Protein 6TT5 (pdb70)

Secondary structure (P-SEA, 3-state):
cccccccccccccccccccccccccbbbbcccccccccccccaaaaaaaaacccbbbbbcaaaaaaaacccccccccccbbbbcccbbbbbbbbcccbbbbbbbbbbbbcccccbbbbbbbbcccbbbbbbccccccccccccccccccccccccccccccccccccccccccccaaaaaaaaaaaaaacccccccbbbbbcccccccaaaaaaaaaaaacbbbbbcccccccccccccccccccccccccccccccccccccccccccbbbbbbbccccccccccccccccccccccbbbbbbccccaaaaaaaaaaacccbbbbccccccccaaaaaaaacccccc

Solvent-accessible surface area: 16250 Å² total; per-residue (Å²): 93,27,86,0,64,1,82,20,1,72,35,1,0,0,6,63,0,44,182,100,2,35,183,3,39,2,0,0,0,0,1,12,23,87,119,22,25,38,22,1,112,27,110,59,0,76,183,36,11,152,104,11,83,59,8,78,0,21,0,2,45,52,0,57,54,4,4,21,40,38,103,127,29,99,68,0,114,89,38,3,72,38,5,108,71,76,61,72,38,86,5,65,0,71,38,96,97,72,108,76,39,105,2,54,0,0,0,0,65,0,35,6,13,30,15,9,2,0,0,0,1,55,31,138,82,33,20,0,0,2,0,0,11,0,22,9,42,95,29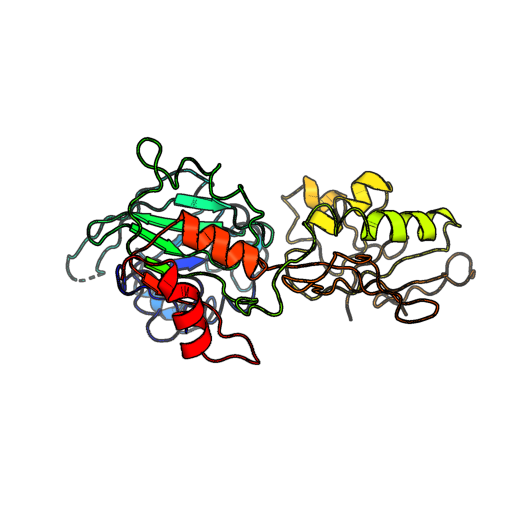,68,8,48,166,13,150,51,0,35,74,89,74,193,37,32,104,0,64,0,0,11,0,3,0,30,28,0,20,68,143,31,40,76,10,8,36,94,118,81,4,32,55,12,2,16,90,26,0,80,60,41,13,98,156,30,73,39,26,4,0,32,0,47,8,147,96,42,41,1,4,15,54,2,7,25,36,0,7,121,94,31,72,28,82,0,10,13,95,52,39,94,38,6,59,110,22,99,72,29,52,105,9,6,19,80,79,108,120,24,37,0,0,2,2,66,180,138,8,29,32,46,17,67,47,124,110,228,68,86,13,74,32,4,28,0,104,12,27,36,23,117,34,23,123,238,68,79,87,111,104,10,31,56,141,78,31,152,58,34,30,74,0,0,11,10,26,31,2,1,21,11,15,0,57,65,4,0,61,83,0,47,0,28,30,10,87,4,19,48,62,12,164,65,32,55,62,111,46,0,35,97,43,0,88,108,39,22,121,94

Structure (mmCIF, N/CA/C/O backbone):
data_6TT5
#
_entry.id   6TT5
#
_cell.length_a   35.871
_cell.length_b   47.993
_cell.length_c   48.246
_cell.angle_alpha   82.607
_cell.angle_beta   76.370
_cell.angle_gamma   85.983
#
_symmetry.space_group_name_H-M   'P 1'
#
loop_
_entity.id
_entity.type
_entity.pdbx_description
1 polymer 'Protein artemis'
2 non-polymer 1,2-ETHANEDIOL
3 non-polymer 'ZINC ION'
4 non-polymer 'NICKEL (II) ION'
5 water water
#
loop_
_atom_site.group_PDB
_atom_site.id
_atom_site.type_symbol
_atom_site.label_atom_id
_atom_site.label_alt_id
_atom_site.label_comp_id
_atom_site.label_asym_id
_atom_site.label_entity_id
_atom_site.label_seq_id
_atom_site.pdbx_PDB_ins_code
_atom_site.Cartn_x
_atom_site.Cartn_y
_atom_site.Cartn_z
_atom_site.occupancy
_atom_site.B_iso_or_equiv
_atom_site.auth_seq_id
_atom_site.auth_comp_id
_atom_site.auth_asym_id
_atom_site.auth_atom_id
_atom_site.pdbx_PDB_model_num
ATOM 1 N N . SER A 1 4 ? 1.851 22.883 -8.568 1.000 33.215 3 SER AAA N 1
ATOM 2 C CA . SER A 1 4 ? 0.918 22.872 -7.398 1.000 32.188 3 SER AAA CA 1
ATOM 3 C C . SER A 1 4 ? 0.716 24.308 -6.902 1.000 30.240 3 SER AAA C 1
ATOM 4 O O . SER A 1 4 ? 1.577 25.158 -7.219 1.000 31.214 3 SER AAA O 1
ATOM 6 N N . PHE A 1 5 ? -0.371 24.575 -6.166 1.000 27.424 4 PHE AAA N 1
ATOM 7 C CA . PHE A 1 5 ? -0.684 25.935 -5.652 1.000 22.292 4 PHE AAA CA 1
ATOM 8 C C . PHE A 1 5 ? 0.143 26.226 -4.396 1.000 20.687 4 PHE AAA C 1
ATOM 9 O O . PHE A 1 5 ? 0.023 25.506 -3.387 1.000 25.819 4 PHE AAA O 1
ATOM 17 N N . GLU A 1 6 ? 0.933 27.297 -4.462 1.000 15.607 5 GLU AAA N 1
ATOM 18 C CA . GLU A 1 6 ? 1.900 27.702 -3.414 1.000 14.265 5 GLU AAA CA 1
ATOM 19 C C . GLU A 1 6 ? 1.668 29.172 -3.044 1.000 11.712 5 GLU AAA C 1
ATOM 20 O O . GLU A 1 6 ? 2.639 29.842 -2.659 1.000 12.133 5 GLU AAA O 1
ATOM 26 N N . GLY A 1 7 ? 0.423 29.651 -3.147 1.000 10.133 6 GLY AAA N 1
ATOM 27 C CA . GLY A 1 7 ? -0.011 30.926 -2.545 1.000 10.080 6 GLY AAA CA 1
ATOM 28 C C . GLY A 1 7 ? -0.252 32.022 -3.563 1.000 9.606 6 GLY AAA C 1
ATOM 29 O O . GLY A 1 7 ? -1.018 32.946 -3.243 1.000 9.527 6 GLY AAA O 1
ATOM 30 N N . GLN A 1 8 ? 0.368 31.939 -4.743 1.000 9.501 7 GLN AAA N 1
ATOM 31 C CA . GLN A 1 8 ? 0.369 33.055 -5.722 1.000 9.606 7 GLN AAA CA 1
ATOM 32 C C . GLN A 1 8 ? -0.316 32.654 -7.028 1.000 9.580 7 GLN AAA C 1
ATOM 33 O O . GLN A 1 8 ? 0.021 31.610 -7.618 1.000 10.449 7 GLN AAA O 1
ATOM 39 N N . MET A 1 9 ? -1.234 33.507 -7.463 1.000 9.370 8 MET AAA N 1
ATOM 40 C CA . MET A 1 9 ? -1.844 33.451 -8.811 1.000 9.527 8 MET AAA CA 1
ATOM 41 C C . MET A 1 9 ? -0.999 34.312 -9.753 1.000 9.738 8 MET AAA C 1
ATOM 42 O O . MET A 1 9 ? -0.600 35.421 -9.349 1.000 10.422 8 MET AAA O 1
ATOM 47 N N . ALA A 1 10 ? -0.749 33.828 -10.970 1.000 10.212 9 ALA AAA N 1
ATOM 48 C CA . ALA A 1 10 ? 0.070 34.525 -11.988 1.000 11.159 9 ALA AAA CA 1
ATOM 49 C C . ALA A 1 10 ? -0.454 35.951 -12.216 1.000 10.817 9 ALA AAA C 1
ATOM 50 O O . ALA A 1 10 ? 0.366 36.849 -12.472 1.000 12.186 9 ALA AAA O 1
ATOM 52 N N . GLU A 1 11 ? -1.774 36.153 -12.172 1.000 10.159 10 GLU AAA N 1
ATOM 53 C CA . GLU A 1 11 ? -2.408 37.431 -12.591 1.000 10.396 10 GLU AAA CA 1
ATOM 54 C C . GLU A 1 11 ? -2.212 38.510 -11.523 1.000 10.370 10 GLU AAA C 1
ATOM 55 O O . GLU A 1 11 ? -2.224 39.693 -11.891 1.000 11.370 10 GLU AAA O 1
ATOM 61 N N . TYR A 1 12 ? -2.045 38.121 -10.255 1.000 10.870 11 TYR AAA N 1
ATOM 62 C CA . TYR A 1 12 ? -1.922 39.057 -9.105 1.000 10.791 11 TYR AAA CA 1
ATOM 63 C C . TYR A 1 12 ? -0.877 38.518 -8.137 1.000 10.685 11 TYR AAA C 1
ATOM 64 O O . TYR A 1 12 ? -1.206 38.084 -7.036 1.000 10.449 11 TYR AAA O 1
ATOM 73 N N . PRO A 1 13 ? 0.413 38.521 -8.536 1.000 10.922 12 PRO AAA N 1
ATOM 74 C CA . PRO A 1 13 ? 1.460 37.898 -7.728 1.000 11.028 12 PRO AAA CA 1
ATOM 75 C C . PRO A 1 13 ? 1.669 38.551 -6.352 1.000 10.028 12 PRO AAA C 1
ATOM 76 O O . PRO A 1 13 ? 2.228 37.895 -5.487 1.000 9.843 12 PRO AAA O 1
ATOM 80 N N . THR A 1 14 ? 1.225 39.797 -6.159 1.000 10.106 13 THR AAA N 1
ATOM 81 C CA . THR A 1 14 ? 1.439 40.556 -4.895 1.000 10.370 13 THR AAA CA 1
ATOM 82 C C . THR A 1 14 ? 0.412 40.144 -3.836 1.000 9.975 13 THR AAA C 1
ATOM 83 O O . THR A 1 14 ? 0.493 40.685 -2.715 1.000 10.922 13 THR AAA O 1
ATOM 87 N N . ILE A 1 15 ? -0.518 39.241 -4.159 1.000 9.449 14 ILE AAA N 1
ATOM 88 C CA A ILE A 1 15 ? -1.390 38.687 -3.086 0.500 9.659 14 ILE AAA CA 1
ATOM 89 C CA B ILE A 1 15 ? -1.519 38.626 -3.231 0.500 9.212 14 ILE AAA CA 1
ATOM 90 C C . ILE A 1 15 ? -1.044 37.213 -2.868 1.000 8.869 14 ILE AAA C 1
ATOM 91 O O . ILE A 1 15 ? -0.651 36.504 -3.807 1.000 9.054 14 ILE AAA O 1
ATOM 100 N N . SER A 1 16 ? -1.122 36.813 -1.603 1.000 8.501 15 SER AAA N 1
ATOM 101 C CA . SER A 1 16 ? -0.843 35.425 -1.163 1.000 8.317 15 SER AAA CA 1
ATOM 102 C C . SER A 1 16 ? -2.092 34.859 -0.492 1.000 8.056 15 SER AAA C 1
ATOM 103 O O . SER A 1 16 ? -2.657 35.539 0.379 1.000 8.264 15 SER AAA O 1
ATOM 106 N N . ILE A 1 17 ? -2.513 33.671 -0.919 1.000 8.240 16 ILE AAA N 1
ATOM 107 C CA . ILE A 1 17 ? -3.732 32.978 -0.419 1.000 8.343 16 ILE AAA CA 1
ATOM 108 C C . ILE A 1 17 ? -3.323 31.595 0.084 1.000 8.369 16 ILE AAA C 1
ATOM 109 O O . ILE A 1 17 ? -2.738 30.835 -0.704 1.000 8.817 16 ILE AAA O 1
ATOM 114 N N . ASP A 1 18 ? -3.619 31.290 1.349 1.000 8.422 17 ASP AAA N 1
ATOM 115 C CA . ASP A 1 18 ? -3.562 29.912 1.907 1.000 8.764 17 ASP AAA CA 1
ATOM 116 C C . ASP A 1 18 ? -2.130 29.360 1.869 1.000 9.422 17 ASP AAA C 1
ATOM 117 O O . ASP A 1 18 ? -1.962 28.129 1.881 1.000 10.738 17 ASP AAA O 1
ATOM 122 N N . ARG A 1 19 ? -1.134 30.243 1.844 1.000 9.370 18 ARG AAA N 1
ATOM 123 C CA A ARG A 1 19 ? 0.309 29.888 1.893 0.500 9.949 18 ARG AAA CA 1
ATOM 124 C CA B ARG A 1 19 ? 0.305 29.878 1.935 0.500 9.791 18 ARG AAA CA 1
ATOM 125 C C . ARG A 1 19 ? 1.073 31.152 2.288 1.000 9.606 18 ARG AAA C 1
ATOM 126 O O . ARG A 1 19 ? 0.846 32.177 1.637 1.000 9.876 18 ARG AAA O 1
ATOM 141 N N . PHE A 1 20 ? 1.913 31.078 3.318 1.000 9.764 19 PHE AAA N 1
ATOM 142 C CA . PHE A 1 20 ? 2.439 32.292 3.990 1.000 9.975 19 PHE AAA CA 1
ATOM 143 C C . PHE A 1 20 ? 3.960 32.245 4.128 1.000 10.317 19 PHE AAA C 1
ATOM 144 O O . PHE A 1 20 ? 4.513 33.210 4.680 1.000 11.212 19 PHE AAA O 1
ATOM 152 N N . ASP A 1 21 ? 4.607 31.211 3.587 1.000 10.975 20 ASP AAA N 1
ATOM 153 C CA . ASP A 1 21 ? 6.079 31.028 3.678 1.000 11.844 20 ASP AAA CA 1
ATOM 154 C C . ASP A 1 21 ? 6.721 31.346 2.323 1.000 11.686 20 ASP AAA C 1
ATOM 155 O O . ASP A 1 21 ? 5.990 31.615 1.352 1.000 11.107 20 ASP AAA O 1
ATOM 160 N N . ARG A 1 22 ? 8.051 31.318 2.275 1.000 12.080 21 ARG AAA N 1
ATOM 161 C CA . ARG A 1 22 ? 8.867 31.421 1.037 1.000 12.870 21 ARG AAA CA 1
ATOM 162 C C . ARG A 1 22 ? 8.471 32.692 0.273 1.000 12.028 21 ARG AAA C 1
ATOM 163 O O . ARG A 1 22 ? 8.518 33.773 0.881 1.000 12.633 21 ARG AAA O 1
ATOM 171 N N . GLU A 1 23 ? 8.057 32.589 -0.992 1.000 12.238 22 GLU AAA N 1
ATOM 172 C CA A GLU A 1 23 ? 7.800 33.774 -1.854 0.500 12.449 22 GLU AAA CA 1
ATOM 173 C CA B GLU A 1 23 ? 7.808 33.779 -1.849 0.500 12.580 22 GLU AAA CA 1
ATOM 174 C C . GLU A 1 23 ? 6.666 34.615 -1.255 1.000 12.028 22 GLU AAA C 1
ATOM 175 O O . GLU A 1 23 ? 6.646 35.833 -1.503 1.000 12.712 22 GLU AAA O 1
ATOM 186 N N . ASN A 1 24 ? 5.772 33.985 -0.488 1.000 10.580 23 ASN AAA N 1
ATOM 187 C CA . ASN A 1 24 ? 4.580 34.653 0.103 1.000 10.028 23 ASN AAA CA 1
ATOM 188 C C . ASN A 1 24 ? 4.991 35.654 1.190 1.000 10.001 23 ASN AAA C 1
ATOM 189 O O . ASN A 1 24 ? 4.143 36.468 1.577 1.000 10.291 23 ASN AAA O 1
ATOM 194 N N . LEU A 1 25 ? 6.240 35.626 1.663 1.000 10.370 24 LEU AAA N 1
ATOM 195 C CA . LEU A 1 25 ? 6.700 36.582 2.704 1.000 11.028 24 LEU AAA CA 1
ATOM 196 C C . LEU A 1 25 ? 6.764 38.011 2.151 1.000 11.896 24 LEU AAA C 1
ATOM 197 O O . LEU A 1 25 ? 6.914 38.921 2.978 1.000 14.344 24 LEU AAA O 1
ATOM 202 N N . ARG A 1 26 ? 6.618 38.222 0.832 1.000 11.949 25 ARG AAA N 1
ATOM 203 C CA A ARG A 1 26 ? 6.683 39.568 0.198 0.500 12.370 25 ARG AAA CA 1
ATOM 204 C CA B ARG A 1 26 ? 6.677 39.587 0.234 0.500 12.396 25 ARG AAA CA 1
ATOM 205 C C . ARG A 1 26 ? 5.289 40.015 -0.262 1.000 11.370 25 ARG AAA C 1
ATOM 206 O O . ARG A 1 26 ? 5.218 40.965 -1.060 1.000 12.212 25 ARG AAA O 1
ATOM 221 N N . ALA A 1 27 ? 4.227 39.378 0.234 1.000 10.501 26 ALA AAA N 1
ATOM 222 C CA . ALA A 1 27 ? 2.832 39.691 -0.166 1.000 9.975 26 ALA AAA CA 1
ATOM 223 C C . ALA A 1 27 ? 2.481 41.122 0.250 1.000 10.396 26 ALA AAA C 1
ATOM 224 O O . ALA A 1 27 ? 2.901 41.544 1.339 1.000 11.370 26 ALA AAA O 1
ATOM 226 N N . ARG A 1 28 ? 1.706 41.825 -0.578 1.000 10.054 27 ARG AAA N 1
ATOM 227 C CA . ARG A 1 28 ? 1.116 43.143 -0.226 1.000 10.817 27 ARG AAA CA 1
ATOM 228 C C . ARG A 1 28 ? -0.198 42.930 0.531 1.000 10.422 27 ARG AAA C 1
ATOM 229 O O . ARG A 1 28 ? -0.657 43.870 1.196 1.000 12.212 27 ARG AAA O 1
ATOM 237 N N . ALA A 1 29 ? -0.785 41.738 0.430 1.000 10.133 28 ALA AAA N 1
ATOM 238 C CA . ALA A 1 29 ? -2.009 41.354 1.167 1.000 9.738 28 ALA AAA CA 1
ATOM 239 C C . ALA A 1 29 ? -2.074 39.835 1.276 1.000 9.001 28 ALA AAA C 1
ATOM 240 O O . ALA A 1 29 ? -1.622 39.144 0.341 1.000 8.922 28 ALA AAA O 1
ATOM 242 N N . TYR A 1 30 ? -2.612 39.347 2.391 1.000 8.659 29 TYR AAA N 1
ATOM 243 C CA . TYR A 1 30 ? -2.812 37.905 2.664 1.000 8.527 29 TYR AAA CA 1
ATOM 244 C C . TYR A 1 30 ? -4.302 37.585 2.696 1.000 8.378 29 TYR AAA C 1
ATOM 245 O O . TYR A 1 30 ? -5.108 38.442 3.106 1.000 8.445 29 TYR AAA O 1
ATOM 254 N N . PHE A 1 31 ? -4.637 36.361 2.294 1.000 8.427 30 PHE AAA N 1
ATOM 255 C CA . PHE A 1 31 ? -6.014 35.815 2.313 1.000 8.580 30 PHE AAA CA 1
ATOM 256 C C . PHE A 1 31 ? -5.991 34.395 2.868 1.000 8.343 30 PHE AAA C 1
ATOM 257 O O . PHE A 1 31 ? -5.074 33.623 2.531 1.000 8.080 30 PHE AAA O 1
ATOM 265 N N . LEU A 1 32 ? -6.984 34.067 3.692 1.000 8.264 31 LEU AAA N 1
ATOM 266 C CA . LEU A 1 32 ? -7.172 32.699 4.235 1.000 8.475 31 LEU AAA CA 1
ATOM 267 C C . LEU A 1 32 ? -8.592 32.240 3.908 1.000 8.185 31 LEU AAA C 1
ATOM 268 O O . LEU A 1 32 ? -9.548 32.879 4.386 1.000 8.580 31 LEU AAA O 1
ATOM 273 N N . SER A 1 33 ? -8.716 31.191 3.096 1.000 8.477 32 SER AAA N 1
ATOM 274 C CA . SER A 1 33 ? -10.022 30.674 2.616 1.000 8.554 32 SER AAA CA 1
ATOM 275 C C . SER A 1 33 ? -10.745 29.946 3.754 1.000 8.879 32 SER AAA C 1
ATOM 276 O O . SER A 1 33 ? -11.983 30.047 3.834 1.000 9.034 32 SER AAA O 1
ATOM 279 N N . HIS A 1 34 ? -10.008 29.246 4.620 1.000 8.896 33 HIS AAA N 1
ATOM 280 C CA . HIS A 1 34 ? -10.606 28.457 5.724 1.000 9.212 33 HIS AAA CA 1
ATOM 281 C C . HIS A 1 34 ? -9.517 27.992 6.688 1.000 9.685 33 HIS AAA C 1
ATOM 282 O O . HIS A 1 34 ? -8.351 27.906 6.277 1.000 9.875 33 HIS AAA O 1
ATOM 289 N N . CYS A 1 35 ? -9.936 27.660 7.907 1.000 10.212 34 CYS AAA N 1
ATOM 290 C CA A CYS A 1 35 ? -9.025 27.342 9.042 0.500 10.554 34 CYS AAA CA 1
ATOM 291 C CA B CYS A 1 35 ? -9.050 27.346 9.057 0.500 10.975 34 CYS AAA CA 1
ATOM 292 C C . CYS A 1 35 ? -8.689 25.850 9.054 1.000 10.791 34 CYS AAA C 1
ATOM 293 O O . CYS A 1 35 ? -9.014 25.175 10.040 1.000 11.817 34 CYS AAA O 1
ATOM 298 N N . HIS A 1 36 ? -8.046 25.371 7.989 1.000 10.291 35 HIS AAA N 1
ATOM 299 C CA . HIS A 1 36 ? -7.450 24.011 7.907 1.000 10.896 35 HIS AAA CA 1
ATOM 300 C C . HIS A 1 36 ? -5.929 24.143 7.833 1.000 11.475 35 HIS AAA C 1
ATOM 301 O O . HIS A 1 36 ? -5.453 25.016 7.083 1.000 11.370 35 HIS AAA O 1
ATOM 308 N N . LYS A 1 37 ? -5.211 23.291 8.572 1.000 12.686 36 LYS AAA N 1
ATOM 309 C CA . LYS A 1 37 ? -3.735 23.357 8.741 1.000 13.291 36 LYS AAA CA 1
ATOM 310 C C . LYS A 1 37 ? -3.030 23.385 7.376 1.000 13.186 36 LYS AAA C 1
ATOM 311 O O . LYS A 1 37 ? -2.044 24.129 7.245 1.000 13.475 36 LYS AAA O 1
ATOM 313 N N . ASP A 1 38 ? -3.513 22.622 6.390 1.000 14.081 37 ASP AAA N 1
ATOM 314 C CA A ASP A 1 38 ? -2.893 22.487 5.041 0.500 14.686 37 ASP AAA CA 1
ATOM 315 C CA B ASP A 1 38 ? -2.815 22.510 5.077 0.500 14.475 37 ASP AAA CA 1
ATOM 316 C C . ASP A 1 38 ? -2.943 23.827 4.294 1.000 13.975 37 ASP AAA C 1
ATOM 317 O O . ASP A 1 38 ? -2.185 23.982 3.313 1.000 14.002 37 ASP AAA O 1
ATOM 326 N N . HIS A 1 39 ? -3.831 24.739 4.715 1.000 12.423 38 HIS AAA N 1
ATOM 327 C CA . HIS A 1 39 ? -4.011 26.079 4.085 1.000 11.449 38 HIS AAA CA 1
ATOM 328 C C . HIS A 1 39 ? -3.456 27.186 4.984 1.000 10.922 38 HIS AAA C 1
ATOM 329 O O . HIS A 1 39 ? -3.717 28.360 4.693 1.000 10.554 38 HIS AAA O 1
ATOM 336 N N . MET A 1 40 ? -2.703 26.828 6.026 1.000 11.107 39 MET AAA N 1
ATOM 337 C CA . MET A 1 40 ? -2.187 27.789 7.034 1.000 10.580 39 MET AAA CA 1
ATOM 338 C C . MET A 1 40 ? -0.667 27.641 7.174 1.000 10.870 39 MET AAA C 1
ATOM 339 O O . MET A 1 40 ? -0.129 28.148 8.159 1.000 10.870 39 MET AAA O 1
ATOM 344 N N . LYS A 1 41 ? 0.010 27.019 6.203 1.000 11.001 40 LYS AAA N 1
ATOM 345 C CA . LYS A 1 41 ? 1.479 26.776 6.269 1.000 10.953 40 LYS AAA CA 1
ATOM 346 C C . LYS A 1 41 ? 2.213 28.122 6.339 1.000 11.028 40 LYS AAA C 1
ATOM 347 O O . LYS A 1 41 ? 2.096 28.915 5.385 1.000 11.477 40 LYS AAA O 1
ATOM 349 N N . GLY A 1 42 ? 2.932 28.368 7.441 1.000 11.343 41 GLY AAA N 1
ATOM 350 C CA . GLY A 1 42 ? 3.750 29.578 7.647 1.000 11.607 41 GLY AAA CA 1
ATOM 351 C C . GLY A 1 42 ? 2.983 30.727 8.287 1.000 11.212 41 GLY AAA C 1
ATOM 352 O O . GLY A 1 42 ? 3.607 31.770 8.521 1.000 12.423 41 GLY AAA O 1
ATOM 353 N N . LEU A 1 43 ? 1.690 30.557 8.582 1.000 11.327 42 LEU AAA N 1
ATOM 354 C CA . LEU A 1 43 ? 0.790 31.658 9.024 1.000 11.501 42 LEU AAA CA 1
ATOM 355 C C . LEU A 1 43 ? 1.208 32.200 10.402 1.000 12.239 42 LEU AAA C 1
ATOM 356 O O . LEU A 1 43 ? 0.823 33.335 10.720 1.000 13.370 42 LEU AAA O 1
ATOM 361 N N . ARG A 1 44 ? 1.963 31.448 11.206 1.000 12.607 43 ARG AAA N 1
ATOM 362 C CA . ARG A 1 44 ? 2.492 31.984 12.490 1.000 13.896 43 ARG AAA CA 1
ATOM 363 C C . ARG A 1 44 ? 4.001 31.730 12.591 1.000 14.396 43 ARG AAA C 1
ATOM 364 O O . ARG A 1 44 ? 4.520 31.691 13.723 1.000 14.739 43 ARG AAA O 1
ATOM 372 N N . ALA A 1 45 ? 4.700 31.619 11.457 1.000 13.686 44 ALA AAA N 1
ATOM 373 C CA . ALA A 1 45 ? 6.174 31.467 11.430 1.000 14.449 44 ALA AAA CA 1
ATOM 374 C C . ALA A 1 45 ? 6.812 32.744 11.970 1.000 14.370 44 ALA AAA C 1
ATOM 375 O O . ALA A 1 45 ? 6.311 33.842 11.733 1.000 14.344 44 ALA AAA O 1
ATOM 377 N N . PRO A 1 46 ? 7.917 32.647 12.742 1.000 16.002 45 PRO AAA N 1
ATOM 378 C CA . PRO A 1 46 ? 8.664 33.832 13.164 1.000 16.423 45 PRO AAA CA 1
ATOM 379 C C . PRO A 1 46 ? 9.041 34.787 12.019 1.000 15.554 45 PRO AAA C 1
ATOM 380 O O . PRO A 1 46 ? 9.012 35.986 12.226 1.000 16.581 45 PRO AAA O 1
ATOM 384 N N . THR A 1 47 ? 9.380 34.246 10.847 1.000 15.397 46 THR AAA N 1
ATOM 385 C CA A THR A 1 47 ? 9.803 35.050 9.667 0.500 16.318 46 THR AAA CA 1
ATOM 386 C CA B THR A 1 47 ? 9.797 35.042 9.661 0.500 16.107 46 THR AAA CA 1
ATOM 387 C C . THR A 1 47 ? 8.617 35.886 9.165 1.000 15.765 46 THR AAA C 1
ATOM 388 O O . THR A 1 47 ? 8.868 36.984 8.639 1.000 17.581 46 THR AAA O 1
ATOM 395 N N . LEU A 1 48 ? 7.384 35.394 9.327 1.000 14.265 47 LEU AAA N 1
ATOM 396 C CA A LEU A 1 48 ? 6.157 36.155 8.958 0.500 14.791 47 LEU AAA CA 1
ATOM 397 C CA B LEU A 1 48 ? 6.171 36.167 8.947 0.500 14.449 47 LEU AAA CA 1
ATOM 398 C C . LEU A 1 48 ? 5.961 37.300 9.959 1.000 15.028 47 LEU AAA C 1
ATOM 399 O O . LEU A 1 48 ? 5.703 38.430 9.519 1.000 15.318 47 LEU AAA O 1
ATOM 408 N N . LYS A 1 49 ? 6.086 37.007 11.256 1.000 15.791 48 LYS AAA N 1
ATOM 409 C CA . LYS A 1 49 ? 5.968 38.039 12.322 1.000 17.134 48 LYS AAA CA 1
ATOM 410 C C . LYS A 1 49 ? 7.015 39.131 12.070 1.000 18.529 48 LYS AAA C 1
ATOM 411 O O . LYS A 1 49 ? 6.672 40.323 12.197 1.000 19.371 48 LYS AAA O 1
ATOM 417 N N . ARG A 1 50 ? 8.232 38.724 11.697 1.000 19.002 49 ARG AAA N 1
ATOM 418 C CA . ARG A 1 50 ? 9.366 39.619 11.343 1.000 20.318 49 ARG AAA CA 1
ATOM 419 C C . ARG A 1 50 ? 8.943 40.538 10.191 1.000 21.371 49 ARG AAA C 1
ATOM 420 O O . ARG A 1 50 ? 9.195 41.760 10.280 1.000 22.240 49 ARG AAA O 1
ATOM 428 N N . ARG A 1 51 ? 8.298 39.948 9.189 1.000 22.003 50 ARG AAA N 1
ATOM 429 C CA . ARG A 1 51 ? 7.865 40.668 7.970 1.000 23.740 50 ARG AAA CA 1
ATOM 430 C C . ARG A 1 51 ? 6.720 41.644 8.287 1.000 24.161 50 ARG AAA C 1
ATOM 431 O O . ARG A 1 51 ? 6.696 42.733 7.680 1.000 24.950 50 ARG AAA O 1
ATOM 439 N N . LEU A 1 52 ? 5.815 41.269 9.198 1.000 23.187 51 LEU AAA N 1
ATOM 440 C CA . LEU A 1 52 ? 4.672 42.131 9.614 1.000 23.108 51 LEU AAA CA 1
ATOM 441 C C . LEU A 1 52 ? 5.182 43.372 10.357 1.000 24.740 51 LEU AAA C 1
ATOM 442 O O . LEU A 1 52 ? 4.517 44.419 10.272 1.000 25.161 51 LEU AAA O 1
ATOM 447 N N . GLU A 1 53 ? 6.312 43.256 11.058 1.000 26.135 52 GLU AAA N 1
ATOM 448 C CA . GLU A 1 53 ? 6.878 44.350 11.892 1.000 30.214 52 GLU AAA CA 1
ATOM 449 C C . GLU A 1 53 ? 7.549 45.399 10.993 1.000 32.293 52 GLU AAA C 1
ATOM 450 O O . GLU A 1 53 ? 7.587 46.572 11.409 1.000 34.899 52 GLU AAA O 1
ATOM 456 N N . CYS A 1 54 ? 8.022 45.011 9.802 1.000 34.373 53 CYS AAA N 1
ATOM 457 C CA . CYS A 1 54 ? 8.716 45.912 8.838 1.000 37.004 53 CYS AAA CA 1
ATOM 458 C C . CYS A 1 54 ? 7.754 46.389 7.737 1.000 35.952 53 CYS AAA C 1
ATOM 459 O O . CYS A 1 54 ? 8.159 47.277 6.956 1.000 36.478 53 CYS AAA O 1
ATOM 462 N N . SER A 1 55 ? 6.533 45.840 7.683 1.000 34.452 54 SER AAA N 1
ATOM 463 C CA . SER A 1 55 ? 5.485 46.168 6.677 1.000 34.136 54 SER AAA CA 1
ATOM 464 C C . SER A 1 55 ? 4.139 46.382 7.383 1.000 32.925 54 SER AAA C 1
ATOM 465 O O . SER A 1 55 ? 3.421 45.384 7.594 1.000 34.320 54 SER AAA O 1
ATOM 468 N N . LEU A 1 56 ? 3.811 47.635 7.720 1.000 30.346 55 LEU AAA N 1
ATOM 469 C CA . LEU A 1 56 ? 2.658 48.004 8.590 1.000 30.741 55 LEU AAA CA 1
ATOM 470 C C . LEU A 1 56 ? 1.331 47.967 7.814 1.000 29.635 55 LEU AAA C 1
ATOM 471 O O . LEU A 1 56 ? 0.288 47.783 8.470 1.000 32.241 55 LEU AAA O 1
ATOM 473 N N . LYS A 1 57 ? 1.356 48.131 6.485 1.000 27.924 56 LYS AAA N 1
ATOM 474 C CA . LYS A 1 57 ? 0.140 48.262 5.631 1.000 26.135 56 LYS AAA CA 1
ATOM 475 C C . LYS A 1 57 ? -0.313 46.895 5.094 1.000 23.029 56 LYS AAA C 1
ATOM 476 O O . LYS A 1 57 ? -1.178 46.878 4.199 1.000 23.161 56 LYS AAA O 1
ATOM 478 N N . VAL A 1 58 ? 0.230 45.790 5.619 1.000 19.871 57 VAL AAA N 1
ATOM 479 C CA . VAL A 1 58 ? -0.083 44.402 5.161 1.000 17.528 57 VAL AAA CA 1
ATOM 480 C C . VAL A 1 58 ? -1.140 43.797 6.094 1.000 15.081 57 VAL AAA C 1
ATOM 481 O O . VAL A 1 58 ? -0.882 43.704 7.308 1.000 15.449 57 VAL AAA O 1
ATOM 485 N N . TYR A 1 59 ? -2.281 43.384 5.536 1.000 13.370 58 TYR AAA N 1
ATOM 486 C CA . TYR A 1 59 ? -3.418 42.799 6.291 1.000 12.396 58 TYR AAA CA 1
ATOM 487 C C . TYR A 1 59 ? -3.701 41.376 5.819 1.000 10.291 58 TYR AAA C 1
ATOM 488 O O . TYR A 1 59 ? -3.348 41.013 4.682 1.000 10.791 58 TYR AAA O 1
ATOM 497 N N . LEU A 1 60 ? -4.349 40.608 6.693 1.000 9.475 59 LEU AAA N 1
ATOM 498 C CA . LEU A 1 60 ? -4.931 39.281 6.382 1.000 9.133 59 LEU AAA CA 1
ATOM 499 C C . LEU A 1 60 ? -6.442 39.446 6.232 1.000 8.869 59 LEU AAA C 1
ATOM 500 O O . LEU A 1 60 ? -7.087 39.974 7.156 1.000 9.212 59 LEU AAA O 1
ATOM 505 N N . TYR A 1 61 ? -6.978 39.004 5.100 1.000 8.527 60 TYR AAA N 1
ATOM 506 C CA . TYR A 1 61 ? -8.423 39.060 4.784 1.000 8.633 60 TYR AAA CA 1
ATOM 507 C C . TYR A 1 61 ? -9.007 37.647 4.828 1.000 8.791 60 TYR AAA C 1
ATOM 508 O O . TYR A 1 61 ? -8.366 36.681 4.369 1.000 8.764 60 TYR AAA O 1
ATOM 517 N N . CYS A 1 62 ? -10.226 37.536 5.343 1.000 8.554 61 CYS AAA N 1
ATOM 518 C CA . CYS A 1 62 ? -10.936 36.244 5.493 1.000 8.764 61 CYS AAA CA 1
ATOM 519 C C . CYS A 1 62 ? -12.407 36.510 5.799 1.000 8.527 61 CYS AAA C 1
ATOM 520 O O . CYS A 1 62 ? -12.786 37.680 5.949 1.000 9.343 61 CYS AAA O 1
ATOM 523 N N . SER A 1 63 ? -13.198 35.448 5.892 1.000 8.422 62 SER AAA N 1
ATOM 524 C CA . SER A 1 63 ? -14.628 35.516 6.267 1.000 8.659 62 SER AAA CA 1
ATOM 525 C C . SER A 1 63 ? -14.723 35.878 7.745 1.000 8.843 62 SER AAA C 1
ATOM 526 O O . SER A 1 63 ? -13.782 35.654 8.509 1.000 8.764 62 SER AAA O 1
ATOM 529 N N . PRO A 1 64 ? -15.852 36.464 8.193 1.000 9.580 63 PRO AAA N 1
ATOM 530 C CA . PRO A 1 64 ? -16.047 36.723 9.618 1.000 10.054 63 PRO AAA CA 1
ATOM 531 C C . PRO A 1 64 ? -15.834 35.473 10.484 1.000 10.080 63 PRO AAA C 1
ATOM 532 O O . PRO A 1 64 ? -15.192 35.575 11.512 1.000 11.238 63 PRO AAA O 1
ATOM 536 N N . VAL A 1 65 ? -16.347 34.319 10.058 1.000 9.343 64 VAL AAA N 1
ATOM 537 C CA . VAL A 1 65 ? -16.254 33.068 10.864 1.000 9.685 64 VAL AAA CA 1
ATOM 538 C C . VAL A 1 65 ? -14.787 32.632 10.916 1.000 9.817 64 VAL AAA C 1
ATOM 539 O O . VAL A 1 65 ? -14.335 32.236 11.999 1.000 11.001 64 VAL AAA O 1
ATOM 543 N N . THR A 1 66 ? -14.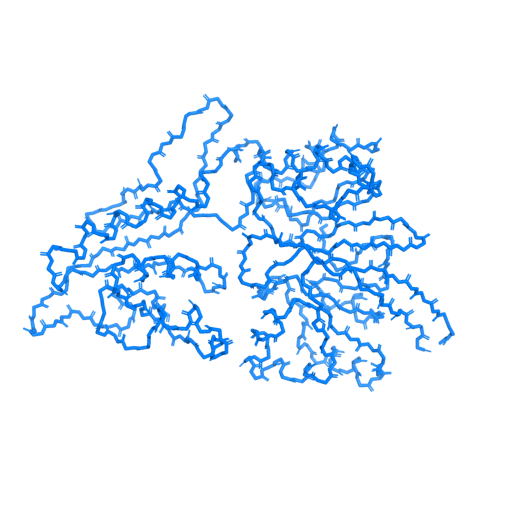046 32.735 9.812 1.000 9.396 65 THR AAA N 1
ATOM 544 C CA . THR A 1 66 ? -12.601 32.381 9.794 1.000 9.580 65 THR AAA CA 1
ATOM 545 C C . THR A 1 66 ? -11.851 33.282 10.778 1.000 10.449 65 THR AAA C 1
ATOM 546 O O . THR A 1 66 ? -10.982 32.757 11.504 1.000 11.291 65 THR AAA O 1
ATOM 550 N N . LYS A 1 67 ? -12.160 34.581 10.820 1.000 10.791 66 LYS AAA N 1
ATOM 551 C CA A LYS A 1 67 ? -11.505 35.533 11.758 0.500 11.686 66 LYS AAA CA 1
ATOM 552 C CA B LYS A 1 67 ? -11.479 35.509 11.761 0.500 11.896 66 LYS AAA CA 1
ATOM 553 C C . LYS A 1 67 ? -11.760 35.048 13.193 1.000 12.554 66 LYS AAA C 1
ATOM 554 O O . LYS A 1 67 ? -10.797 34.960 13.971 1.000 14.028 66 LYS AAA O 1
ATOM 565 N N . GLU A 1 68 ? -13.022 34.748 13.504 1.000 13.738 67 GLU AAA N 1
ATOM 566 C CA . GLU A 1 68 ? -13.457 34.323 14.860 1.000 15.397 67 GLU AAA CA 1
ATOM 567 C C . GLU A 1 68 ? -12.723 33.031 15.243 1.000 15.081 67 GLU AAA C 1
ATOM 568 O O . GLU A 1 68 ? -12.186 32.984 16.361 1.000 17.423 67 GLU AAA O 1
ATOM 574 N N . LEU A 1 69 ? -12.671 32.033 14.354 1.000 14.554 68 LEU AAA N 1
ATOM 575 C CA . LEU A 1 69 ? -12.040 30.715 14.647 1.000 15.265 68 LEU AAA CA 1
ATOM 576 C C . LEU A 1 69 ? -10.525 30.883 14.802 1.000 16.028 68 LEU AAA C 1
ATOM 577 O O . LEU A 1 69 ? -9.964 30.309 15.760 1.000 18.818 68 LEU AAA O 1
ATOM 582 N N . LEU A 1 70 ? -9.880 31.614 13.890 1.000 15.449 69 LEU AAA N 1
ATOM 583 C CA . LEU A 1 70 ? -8.402 31.792 13.906 1.000 16.528 69 LEU AAA CA 1
ATOM 584 C C . LEU A 1 70 ? -7.984 32.425 15.240 1.000 18.081 69 LEU AAA C 1
ATOM 585 O O . LEU A 1 70 ? -7.011 31.924 15.856 1.000 18.871 69 LEU AAA O 1
ATOM 590 N N . LEU A 1 71 ? -8.697 33.466 15.684 1.000 18.265 70 LEU AAA N 1
ATOM 591 C CA . LEU A 1 71 ? -8.292 34.294 16.856 1.000 20.266 70 LEU AAA CA 1
ATOM 592 C C . LEU A 1 71 ? -8.613 33.596 18.183 1.000 20.660 70 LEU AAA C 1
ATOM 593 O O . LEU A 1 71 ? -8.131 34.094 19.223 1.000 23.003 70 LEU AAA O 1
ATOM 598 N N . THR A 1 72 ? -9.374 32.499 18.183 1.000 20.792 71 THR AAA N 1
ATOM 599 C CA . THR A 1 72 ? -9.623 31.716 19.425 1.000 22.187 71 THR AAA CA 1
ATOM 600 C C . THR A 1 72 ? -8.349 30.944 19.794 1.000 21.055 71 THR AAA C 1
ATOM 601 O O . THR A 1 72 ? -8.221 30.580 20.969 1.000 21.687 71 THR AAA O 1
ATOM 605 N N . SER A 1 73 ? -7.444 30.713 18.837 1.000 20.608 72 SER AAA N 1
ATOM 606 C CA . SER A 1 73 ? -6.113 30.096 19.076 1.000 20.397 72 SER AAA CA 1
ATOM 607 C C . SER A 1 73 ? -5.152 31.158 19.602 1.000 18.002 72 SER AAA C 1
ATOM 608 O O . SER A 1 73 ? -4.877 32.143 18.922 1.000 18.292 72 SER AAA O 1
ATOM 611 N N . PRO A 1 74 ? -4.589 30.999 20.821 1.000 17.397 73 PRO AAA N 1
ATOM 612 C CA . PRO A 1 74 ? -3.625 31.972 21.337 1.000 17.634 73 PRO AAA CA 1
ATOM 613 C C . PRO A 1 74 ? -2.443 32.212 20.384 1.000 16.502 73 PRO AAA C 1
ATOM 614 O O . PRO A 1 74 ? -1.917 33.305 20.367 1.000 16.713 73 PRO AAA O 1
ATOM 618 N N . LYS A 1 75 ? -2.069 31.196 19.601 1.000 17.028 74 LYS AAA N 1
ATOM 619 C CA . LYS A 1 75 ? -0.860 31.211 18.737 1.000 17.871 74 LYS AAA CA 1
ATOM 620 C C . LYS A 1 75 ? -1.064 32.109 17.512 1.000 16.055 74 LYS AAA C 1
ATOM 621 O O . LYS A 1 75 ? -0.058 32.409 16.850 1.000 16.976 74 LYS AAA O 1
ATOM 627 N N . TYR A 1 76 ? -2.301 32.515 17.209 1.000 15.160 75 TYR AAA N 1
ATOM 628 C CA . TYR A 1 76 ? -2.619 33.383 16.043 1.000 14.582 75 TYR AAA CA 1
ATOM 629 C C . TYR A 1 76 ? -3.126 34.755 16.506 1.000 15.214 75 TYR AAA C 1
ATOM 630 O O . TYR A 1 76 ? -3.389 35.595 15.646 1.000 16.160 75 TYR AAA O 1
ATOM 639 N N . ARG A 1 77 ? -3.175 35.015 17.817 1.000 15.897 76 ARG AAA N 1
ATOM 640 C CA A ARG A 1 77 ? -3.750 36.265 18.390 0.500 16.791 76 ARG AAA CA 1
ATOM 641 C CA B ARG A 1 77 ? -3.764 36.266 18.367 0.500 16.344 76 ARG AAA CA 1
ATOM 642 C C . ARG A 1 77 ? -2.945 37.483 17.915 1.000 15.791 76 ARG AAA C 1
ATOM 643 O O . ARG A 1 77 ? -3.525 38.580 17.848 1.000 17.186 76 ARG AAA O 1
ATOM 658 N N . PHE A 1 78 ? -1.661 37.299 17.593 1.000 15.405 77 PHE AAA N 1
ATOM 659 C CA . PHE A 1 78 ? -0.785 38.396 17.100 1.000 15.791 77 PHE AAA CA 1
ATOM 660 C C . PHE A 1 78 ? -1.386 39.018 15.829 1.000 15.212 77 PHE AAA C 1
ATOM 661 O O . PHE A 1 78 ? -1.068 40.178 15.523 1.000 16.212 77 PHE AAA O 1
ATOM 669 N N . TRP A 1 79 ? -2.234 38.275 15.111 1.000 14.844 78 TRP AAA N 1
ATOM 670 C CA . TRP A 1 79 ? -2.902 38.740 13.865 1.000 14.739 78 TRP AAA CA 1
ATOM 671 C C . TRP A 1 79 ? -4.014 39.753 14.159 1.000 15.265 78 TRP AAA C 1
ATOM 672 O O . TRP A 1 79 ? -4.414 40.440 13.214 1.000 16.186 78 TRP AAA O 1
ATOM 683 N N . LYS A 1 80 ? -4.513 39.822 15.397 1.000 16.660 79 LYS AAA N 1
ATOM 684 C CA . LYS A 1 80 ? -5.753 40.564 15.762 1.000 19.081 79 LYS AAA CA 1
ATOM 685 C C . LYS A 1 80 ? -5.753 41.972 15.146 1.000 19.160 79 LYS AAA C 1
ATOM 686 O O . LYS A 1 80 ? -6.781 42.345 14.546 1.000 20.845 79 LYS AAA O 1
ATOM 692 N N . LYS A 1 81 ? -4.648 42.715 15.265 1.000 19.634 80 LYS AAA N 1
ATOM 693 C CA . LYS A 1 81 ? -4.533 44.131 14.816 1.000 21.187 80 LYS AAA CA 1
ATOM 694 C C . LYS A 1 81 ? -4.518 44.232 13.281 1.000 19.950 80 LYS AAA C 1
ATOM 695 O O . LYS A 1 81 ? -4.763 45.345 12.771 1.000 22.134 80 LYS AAA O 1
ATOM 697 N N . ARG A 1 82 ? -4.250 43.131 12.567 1.000 17.739 81 ARG AAA N 1
ATOM 698 C CA . ARG A 1 82 ? -3.931 43.145 11.113 1.000 17.476 81 ARG AAA CA 1
ATOM 699 C C . ARG A 1 82 ? -4.893 42.246 10.326 1.000 15.186 81 ARG AAA C 1
ATOM 700 O O . ARG A 1 82 ? -4.645 42.033 9.128 1.000 16.844 81 ARG AAA O 1
ATOM 708 N N . ILE A 1 83 ? -5.968 41.764 10.949 1.000 12.791 82 ILE AAA N 1
ATOM 709 C CA . ILE A 1 83 ? -6.946 40.849 10.294 1.000 12.001 82 ILE AAA CA 1
ATOM 710 C C . ILE A 1 83 ? -8.223 41.651 10.014 1.000 11.633 82 ILE AAA C 1
ATOM 711 O O . ILE A 1 83 ? -8.725 42.336 10.926 1.000 11.791 82 ILE AAA O 1
ATOM 716 N N . ILE A 1 84 ? -8.678 41.606 8.762 1.000 10.712 83 ILE AAA N 1
ATOM 717 C CA A ILE A 1 84 ? -9.895 42.320 8.281 0.500 10.633 83 ILE AAA CA 1
ATOM 718 C CA B ILE A 1 84 ? -9.892 42.321 8.274 0.500 10.422 83 ILE AAA CA 1
ATOM 719 C C . ILE A 1 84 ? -10.860 41.267 7.734 1.000 10.028 83 ILE AAA C 1
ATOM 720 O O . ILE A 1 84 ? -10.480 40.577 6.777 1.000 10.343 83 ILE AAA O 1
ATOM 729 N N . SER A 1 85 ? -12.036 41.131 8.344 1.000 9.422 84 SER AAA N 1
ATOM 730 C CA . SER A 1 85 ? -13.080 40.231 7.797 1.000 9.606 84 SER AAA CA 1
ATOM 731 C C . SER A 1 85 ? -13.760 40.958 6.636 1.000 9.606 84 SER AAA C 1
ATOM 732 O O . SER A 1 85 ? -13.798 42.207 6.638 1.000 9.331 84 SER AAA O 1
ATOM 735 N N . ILE A 1 86 ? -14.212 40.189 5.653 1.000 9.396 85 ILE AAA N 1
ATOM 736 C CA . ILE A 1 86 ? -15.045 40.688 4.524 1.000 9.449 85 ILE AAA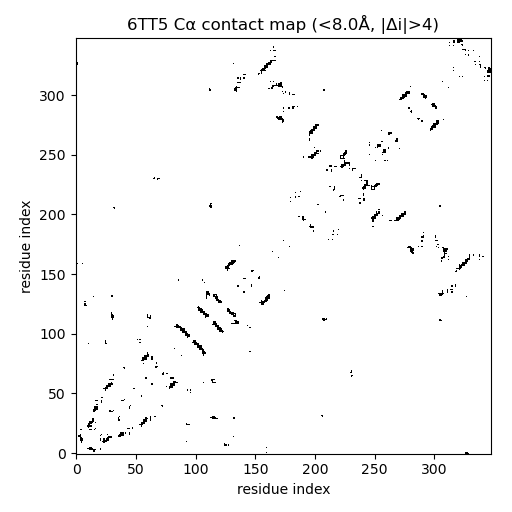 CA 1
ATOM 737 C C . ILE A 1 86 ? -16.371 39.931 4.571 1.000 9.554 85 ILE AAA C 1
ATOM 738 O O . ILE A 1 86 ? -16.343 38.693 4.612 1.000 10.343 85 ILE AAA O 1
ATOM 743 N N . GLU A 1 87 ? -17.490 40.649 4.579 1.000 10.264 86 GLU AAA N 1
ATOM 744 C CA . GLU A 1 87 ? -18.833 40.018 4.597 1.000 10.475 86 GLU AAA CA 1
ATOM 745 C C . GLU A 1 87 ? -18.988 39.166 3.333 1.000 10.528 86 GLU AAA C 1
ATOM 746 O O . GLU A 1 87 ? -18.416 39.520 2.286 1.000 9.606 86 GLU AAA O 1
ATOM 752 N N . ILE A 1 88 ? -19.700 38.050 3.449 1.000 10.685 87 ILE AAA N 1
ATOM 753 C CA . ILE A 1 88 ? -19.944 37.112 2.315 1.000 10.949 87 ILE AAA CA 1
ATOM 754 C C . ILE A 1 88 ? -20.717 37.861 1.221 1.000 11.080 87 ILE AAA C 1
ATOM 755 O O . ILE A 1 88 ? -21.602 38.668 1.567 1.000 10.817 87 ILE AAA O 1
ATOM 760 N N . GLU A 1 89 ? -20.357 37.620 -0.045 1.000 11.133 88 GLU AAA N 1
ATOM 761 C CA . GLU A 1 89 ? -21.061 38.141 -1.251 1.000 12.159 88 GLU AAA CA 1
ATOM 762 C C . GLU A 1 89 ? -21.249 39.656 -1.118 1.000 12.238 88 GLU AAA C 1
ATOM 763 O O . GLU A 1 89 ? -22.355 40.157 -1.388 1.000 13.028 88 GLU AAA O 1
ATOM 769 N N . THR A 1 90 ? -20.179 40.340 -0.719 1.000 11.528 89 THR AAA N 1
ATOM 770 C CA . THR A 1 90 ? -20.098 41.809 -0.536 1.000 11.501 89 THR AAA CA 1
ATOM 771 C C . THR A 1 90 ? -18.823 42.273 -1.228 1.000 11.580 89 THR AAA C 1
ATOM 772 O O . THR A 1 90 ? -17.754 42.254 -0.624 1.000 11.501 89 THR AAA O 1
ATOM 776 N N . PRO A 1 91 ? -18.875 42.634 -2.530 1.000 11.791 90 PRO AAA N 1
ATOM 777 C CA . PRO A 1 91 ? -17.682 43.097 -3.237 1.000 11.922 90 PRO AAA CA 1
ATOM 778 C C . PRO A 1 91 ? -16.986 44.212 -2.441 1.000 12.080 90 PRO AAA C 1
ATOM 779 O O . PRO A 1 91 ? -17.644 45.154 -2.023 1.000 12.686 90 PRO AAA O 1
ATOM 783 N N . THR A 1 92 ? -15.678 44.061 -2.226 1.000 11.449 91 THR AAA N 1
ATOM 784 C CA . THR A 1 92 ? -14.884 44.892 -1.287 1.000 12.159 91 THR AAA CA 1
ATOM 785 C C . THR A 1 92 ? -13.617 45.388 -1.985 1.000 12.186 91 THR AAA C 1
ATOM 786 O O . THR A 1 92 ? -12.850 44.552 -2.488 1.000 11.607 91 THR AAA O 1
ATOM 790 N N . GLN A 1 93 ? -13.416 46.707 -2.002 1.000 13.607 92 GLN AAA N 1
ATOM 791 C CA . GLN A 1 93 ? -12.216 47.360 -2.584 1.000 14.949 92 GLN AAA CA 1
ATOM 792 C C . GLN A 1 93 ? -11.048 47.199 -1.607 1.000 15.160 92 GLN AAA C 1
ATOM 793 O O . GLN A 1 93 ? -11.199 47.562 -0.414 1.000 16.528 92 GLN AAA O 1
ATOM 795 N N . ILE A 1 94 ? -9.931 46.664 -2.099 1.000 15.397 93 ILE AAA N 1
ATOM 796 C CA . ILE A 1 94 ? -8.671 46.489 -1.320 1.000 16.765 93 ILE AAA CA 1
ATOM 797 C C . ILE A 1 94 ? -7.530 47.196 -2.061 1.000 16.844 93 ILE AAA C 1
ATOM 798 O O . ILE A 1 94 ? -7.424 47.044 -3.294 1.000 16.555 93 ILE AAA O 1
ATOM 803 N N . SER A 1 95 ? -6.711 47.943 -1.318 1.000 18.186 94 SER AAA N 1
ATOM 804 C CA . SER A 1 95 ? -5.505 48.644 -1.827 1.000 20.029 94 SER AAA CA 1
ATOM 805 C C . SER A 1 95 ? -4.271 47.777 -1.559 1.000 20.239 94 SER AAA C 1
ATOM 806 O O . SER A 1 95 ? -4.102 47.336 -0.407 1.000 21.950 94 SER AAA O 1
ATOM 809 N N . LEU A 1 96 ? -3.480 47.502 -2.601 1.000 20.160 95 LEU AAA N 1
ATOM 810 C CA . LEU A 1 96 ? -2.197 46.749 -2.517 1.000 19.897 95 LEU AAA CA 1
ATOM 811 C C . LEU A 1 96 ? -1.056 47.748 -2.706 1.000 22.108 95 LEU AAA C 1
ATOM 812 O O . LEU A 1 96 ? -0.823 48.174 -3.856 1.000 23.713 95 LEU AAA O 1
ATOM 817 N N . VAL A 1 97 ? -0.390 48.127 -1.614 1.000 23.371 96 VAL AAA N 1
ATOM 818 C CA . VAL A 1 97 ? 0.607 49.237 -1.603 1.000 25.319 96 VAL AAA CA 1
ATOM 819 C C . VAL A 1 97 ? 2.015 48.635 -1.636 1.000 24.819 96 VAL AAA C 1
ATOM 820 O O . VAL A 1 97 ? 2.281 47.698 -0.862 1.000 22.292 96 VAL AAA O 1
ATOM 824 N N . ASP A 1 98 ? 2.859 49.144 -2.536 1.000 27.187 97 ASP AAA N 1
ATOM 825 C CA . ASP A 1 98 ? 4.310 48.835 -2.611 1.000 30.635 97 ASP AAA CA 1
ATOM 826 C C . ASP A 1 98 ? 5.012 49.674 -1.539 1.000 33.636 97 ASP AAA C 1
ATOM 827 O O . ASP A 1 98 ? 5.029 50.914 -1.681 1.000 33.215 97 ASP AAA O 1
ATOM 832 N N . GLU A 1 99 ? 5.536 49.011 -0.502 1.000 36.346 98 GLU AAA N 1
ATOM 833 C CA . GLU A 1 99 ? 6.134 49.643 0.705 1.000 38.189 98 GLU AAA CA 1
ATOM 834 C C . GLU A 1 99 ? 7.476 50.282 0.333 1.000 41.479 98 GLU AAA C 1
ATOM 835 O O . GLU A 1 99 ? 7.450 51.468 -0.045 1.000 43.558 98 GLU AAA O 1
ATOM 837 N N . SER A 1 101 ? 8.867 51.508 -2.324 1.000 49.980 100 SER AAA N 1
ATOM 838 C CA . SER A 1 101 ? 8.489 52.117 -3.628 1.000 49.295 100 SER AAA CA 1
ATOM 839 C C . SER A 1 101 ? 7.168 52.885 -3.485 1.000 48.901 100 SER AAA C 1
ATOM 840 O O . SER A 1 101 ? 6.749 53.123 -2.335 1.000 52.269 100 SER AAA O 1
ATOM 842 N N . GLY A 1 102 ? 6.548 53.269 -4.608 1.000 48.401 101 GLY AAA N 1
ATOM 843 C CA . GLY A 1 102 ? 5.328 54.102 -4.644 1.000 47.611 101 GLY AAA CA 1
ATOM 844 C C . GLY A 1 102 ? 4.104 53.364 -5.169 1.000 46.084 101 GLY AAA C 1
ATOM 845 O O . GLY A 1 102 ? 2.985 53.865 -4.933 1.000 46.585 101 GLY AAA O 1
ATOM 846 N N . GLU A 1 103 ? 4.294 52.223 -5.845 1.000 41.926 102 GLU AAA N 1
ATOM 847 C CA . GLU A 1 103 ? 3.235 51.482 -6.589 1.000 37.504 102 GLU AAA CA 1
ATOM 848 C C . GLU A 1 103 ? 1.996 51.275 -5.705 1.000 34.294 102 GLU AAA C 1
ATOM 849 O O . GLU A 1 103 ? 2.156 50.996 -4.502 1.000 34.030 102 GLU AAA O 1
ATOM 855 N N . LYS A 1 104 ? 0.805 51.399 -6.299 1.000 32.530 103 LYS AAA N 1
ATOM 856 C CA . LYS A 1 104 ? -0.509 51.229 -5.624 1.000 29.556 103 LYS AAA CA 1
ATOM 857 C C . LYS A 1 104 ? -1.474 50.537 -6.592 1.000 26.582 103 LYS AAA C 1
ATOM 858 O O . LYS A 1 104 ? -1.819 51.154 -7.616 1.000 29.530 103 LYS AAA O 1
ATOM 860 N N . GLU A 1 105 ? -1.872 49.296 -6.292 1.000 22.161 104 GLU AAA N 1
ATOM 861 C CA . GLU A 1 105 ? -2.823 48.509 -7.123 1.000 21.239 104 GLU AAA CA 1
ATOM 862 C C . GLU A 1 105 ? -4.143 48.362 -6.362 1.000 19.529 104 GLU AAA C 1
ATOM 863 O O . GLU A 1 105 ? -4.106 48.053 -5.156 1.000 21.397 104 GLU AAA O 1
ATOM 869 N N . GLU A 1 106 ? -5.262 48.572 -7.053 1.000 19.055 105 GLU AAA N 1
ATOM 870 C CA . GLU A 1 106 ? -6.627 48.390 -6.504 1.000 18.344 105 GLU AAA CA 1
ATOM 871 C C . GLU A 1 106 ? -7.186 47.074 -7.044 1.000 16.528 105 GLU AAA C 1
ATOM 872 O O . GLU A 1 106 ? -7.045 46.803 -8.253 1.000 17.134 105 GLU AAA O 1
ATOM 878 N N A ILE A 1 107 ? -7.779 46.272 -6.161 0.500 15.528 106 ILE AAA N 1
ATOM 879 N N B ILE A 1 107 ? -7.817 46.288 -6.171 0.500 15.397 106 ILE AAA N 1
ATOM 880 C CA A ILE A 1 107 ? -8.495 45.016 -6.521 0.500 15.081 106 ILE AAA CA 1
ATOM 881 C CA B ILE A 1 107 ? -8.484 45.003 -6.531 0.500 14.975 106 ILE AAA CA 1
ATOM 882 C C A ILE A 1 107 ? -9.851 45.034 -5.814 0.500 13.449 106 ILE AAA C 1
ATOM 883 C C B ILE A 1 107 ? -9.804 44.916 -5.762 0.500 13.660 106 ILE AAA C 1
ATOM 884 O O A ILE A 1 107 ? -9.980 45.730 -4.784 0.500 13.502 106 ILE AAA O 1
ATOM 885 O O B ILE A 1 107 ? -9.854 45.389 -4.606 0.500 14.844 106 ILE AAA O 1
ATOM 894 N N . VAL A 1 108 ? -10.835 44.346 -6.389 1.000 12.291 107 VAL AAA N 1
ATOM 895 C CA . VAL A 1 108 ? -12.157 44.115 -5.747 1.000 11.949 107 VAL AAA CA 1
ATOM 896 C C . VAL A 1 108 ? -12.236 42.619 -5.468 1.000 10.843 107 VAL AAA C 1
ATOM 897 O O . VAL A 1 108 ? -11.999 41.829 -6.399 1.000 11.633 107 VAL AAA O 1
ATOM 901 N N . VAL A 1 109 ? -12.511 42.248 -4.220 1.000 9.975 108 VAL AAA N 1
ATOM 902 C CA A VAL A 1 109 ? -12.637 40.816 -3.832 0.500 9.870 108 VAL AAA CA 1
ATOM 903 C CA B VAL A 1 109 ? -12.629 40.823 -3.799 0.500 10.080 108 VAL AAA CA 1
ATOM 904 C C . VAL A 1 109 ? -14.077 40.558 -3.385 1.000 9.264 108 VAL AAA C 1
ATOM 905 O O . VAL A 1 109 ? -14.655 41.417 -2.695 1.000 9.185 108 VAL AAA O 1
ATOM 912 N N . THR A 1 110 ? -14.610 39.413 -3.794 1.000 9.343 109 THR AAA N 1
ATOM 913 C CA . THR A 1 110 ? -15.952 38.923 -3.413 1.000 9.264 109 THR AAA CA 1
ATOM 914 C C . THR A 1 110 ? -15.777 37.528 -2.824 1.000 8.580 109 THR AAA C 1
ATOM 915 O O . THR A 1 110 ? -15.143 36.677 -3.478 1.000 9.291 109 THR AAA O 1
ATOM 919 N N . LEU A 1 111 ? -16.294 37.325 -1.618 1.000 8.264 110 LEU AAA N 1
ATOM 920 C CA . LEU A 1 111 ? -16.244 36.016 -0.927 1.000 8.501 110 LEU AAA CA 1
ATOM 921 C C . LEU A 1 111 ? -17.523 35.261 -1.273 1.000 8.422 110 LEU AAA C 1
ATOM 922 O O . LEU A 1 111 ? -18.610 35.840 -1.123 1.000 9.185 110 LEU AAA O 1
ATOM 927 N N . LEU A 1 112 ? -17.375 34.028 -1.747 1.000 8.712 111 LEU AAA N 1
ATOM 928 C CA . LEU A 1 112 ? -18.497 33.121 -2.089 1.000 9.659 111 LEU AAA CA 1
ATOM 929 C C . LEU A 1 112 ? -18.418 31.907 -1.174 1.000 10.028 111 LEU AAA C 1
ATOM 930 O O . LEU A 1 112 ? -17.325 31.427 -0.896 1.000 9.712 111 LEU AAA O 1
ATOM 935 N N . PRO A 1 113 ? -19.551 31.366 -0.676 1.000 11.291 112 PRO AAA N 1
ATOM 936 C CA . PRO A 1 113 ? -19.503 30.201 0.207 1.000 11.686 112 PRO AAA CA 1
ATOM 937 C C . PRO A 1 113 ? -18.916 28.994 -0.535 1.000 10.975 112 PRO AAA C 1
ATOM 938 O O . PRO A 1 113 ? -19.223 28.810 -1.704 1.000 10.870 112 PRO AAA O 1
ATOM 942 N N . ALA A 1 114 ? -18.072 28.217 0.146 1.000 11.054 113 ALA AAA N 1
ATOM 943 C CA . ALA A 1 114 ? -17.332 27.075 -0.436 1.000 10.870 113 ALA AAA CA 1
ATOM 944 C C . ALA A 1 114 ? -17.957 25.734 -0.029 1.000 10.764 113 ALA AAA C 1
ATOM 945 O O . ALA A 1 114 ? -17.647 24.743 -0.703 1.000 11.686 113 ALA AAA O 1
ATOM 947 N N . GLY A 1 115 ? -18.793 25.698 1.017 1.000 10.764 114 GLY AAA N 1
ATOM 948 C CA . GLY A 1 115 ? -19.490 24.477 1.476 1.000 11.449 114 GLY AAA CA 1
ATOM 949 C C . GLY A 1 115 ? -18.545 23.436 2.068 1.000 11.738 114 GLY AAA C 1
ATOM 950 O O . GLY A 1 115 ? -18.896 22.241 2.053 1.000 13.212 114 GLY AAA O 1
ATOM 951 N N . HIS A 1 116 ? -17.392 23.856 2.595 1.000 11.265 115 HIS AAA N 1
ATOM 952 C CA . HIS A 1 116 ? -16.277 22.959 3.002 1.000 11.028 115 HIS AAA CA 1
ATOM 953 C C . HIS A 1 116 ? -16.195 22.836 4.529 1.000 11.028 115 HIS AAA C 1
ATOM 954 O O . HIS A 1 116 ? -16.015 21.708 5.031 1.000 11.975 115 HIS AAA O 1
ATOM 961 N N . CYS A 1 117 ? -16.297 23.953 5.246 1.000 10.185 116 CYS AAA N 1
ATOM 962 C CA . CYS A 1 117 ? -16.268 23.998 6.733 1.000 10.396 116 CYS AAA CA 1
ATOM 963 C C . CYS A 1 117 ? -16.706 25.386 7.181 1.000 10.001 116 CYS AAA C 1
ATOM 964 O O . CYS A 1 117 ? -16.791 26.298 6.364 1.000 9.291 116 CYS AAA O 1
ATOM 967 N N . PRO A 1 118 ? -17.021 25.600 8.477 1.000 10.080 117 PRO AAA N 1
ATOM 968 C CA . PRO A 1 118 ? -17.402 26.930 8.946 1.000 10.343 117 PRO AAA CA 1
ATOM 969 C C . PRO A 1 118 ? -16.384 27.981 8.486 1.000 9.606 117 PRO AAA C 1
ATOM 970 O O . PRO A 1 118 ? -15.190 27.778 8.677 1.000 9.896 117 PRO AAA O 1
ATOM 974 N N . GLY A 1 119 ? -16.876 29.048 7.855 1.000 9.606 118 GLY AAA N 1
ATOM 975 C CA . GLY A 1 119 ? -16.060 30.184 7.390 1.000 9.370 118 GLY AAA CA 1
ATOM 976 C C . GLY A 1 119 ? -15.445 29.959 6.020 1.000 9.133 118 GLY AAA C 1
ATOM 977 O O . GLY A 1 119 ? -14.791 30.890 5.532 1.000 9.080 118 GLY AAA O 1
ATOM 978 N N . SER A 1 120 ? -15.629 28.783 5.406 1.000 8.922 119 SER AAA N 1
ATOM 979 C CA . SER A 1 120 ? -14.936 28.414 4.143 1.000 8.922 119 SER AAA CA 1
ATOM 980 C C . SER A 1 120 ? -15.500 29.247 2.988 1.000 8.764 119 SER AAA C 1
ATOM 981 O O . SER A 1 120 ? -16.739 29.299 2.822 1.000 9.554 119 SER AAA O 1
ATOM 984 N N . VAL A 1 121 ? -14.613 29.888 2.229 1.000 8.448 120 VAL AAA N 1
ATOM 985 C CA . VAL A 1 121 ? -15.016 30.762 1.093 1.000 8.402 120 VAL AAA CA 1
ATOM 986 C C . VAL A 1 121 ? -14.137 30.481 -0.119 1.000 8.564 120 VAL AAA C 1
ATOM 987 O O . VAL A 1 121 ? -13.018 29.953 0.025 1.000 8.869 120 VAL AAA O 1
ATOM 991 N N . MET A 1 122 ? -14.676 30.847 -1.277 1.000 8.896 121 MET AAA N 1
ATOM 992 C CA . MET A 1 122 ? -13.913 31.095 -2.520 1.000 8.817 121 MET AAA CA 1
ATOM 993 C C . MET A 1 122 ? -13.695 32.606 -2.616 1.000 8.659 121 MET AAA C 1
ATOM 994 O O . MET A 1 122 ? -14.546 33.365 -2.102 1.000 9.027 121 MET AAA O 1
ATOM 999 N N . PHE A 1 123 ? -12.574 33.025 -3.197 1.000 8.448 122 PHE AAA N 1
ATOM 1000 C CA . PHE A 1 123 ? -12.250 34.451 -3.438 1.000 8.343 122 PHE AAA CA 1
ATOM 1001 C C . PHE A 1 123 ? -12.314 34.727 -4.939 1.000 8.243 122 PHE AAA C 1
ATOM 1002 O O . PHE A 1 123 ? -11.514 34.147 -5.693 1.000 8.361 122 PHE AAA O 1
ATOM 1010 N N . LEU A 1 124 ? -13.253 35.581 -5.346 1.000 8.317 123 LEU AAA N 1
ATOM 1011 C CA . LEU A 1 124 ? -13.309 36.141 -6.718 1.000 8.659 123 LEU AAA CA 1
ATOM 1012 C C . LEU A 1 124 ? -12.573 37.482 -6.710 1.000 8.896 123 LEU AAA C 1
ATOM 1013 O O . LEU A 1 124 ? -12.980 38.362 -5.935 1.000 10.238 123 LEU AAA O 1
ATOM 1018 N N . PHE A 1 125 ? -11.515 37.612 -7.512 1.000 8.869 124 PHE AAA N 1
ATOM 1019 C CA . PHE A 1 125 ? -10.694 38.842 -7.622 1.000 9.343 124 PHE AAA CA 1
ATOM 1020 C C . PHE A 1 125 ? -10.966 39.504 -8.970 1.000 9.975 124 PHE AAA C 1
ATOM 1021 O O . PHE A 1 125 ? -10.884 38.824 -10.009 1.000 10.238 124 PHE AAA O 1
ATOM 1029 N N . GLN A 1 126 ? -11.292 40.794 -8.930 1.000 10.791 125 GLN AAA N 1
ATOM 1030 C CA . GLN A 1 126 ? -11.463 41.644 -10.130 1.000 11.870 125 GLN AAA CA 1
ATOM 1031 C C . GLN A 1 126 ? -10.467 42.796 -10.040 1.000 12.370 125 GLN AAA C 1
ATOM 1032 O O . GLN A 1 126 ? -10.439 43.470 -9.005 1.000 14.318 125 GLN AAA O 1
ATOM 1038 N N . GLY A 1 127 ? -9.683 43.001 -11.091 1.000 13.081 126 GLY AAA N 1
ATOM 1039 C CA . GLY A 1 127 ? -8.665 44.061 -11.144 1.000 13.265 126 GLY AAA CA 1
ATOM 1040 C C . GLY A 1 127 ? -8.318 44.381 -12.578 1.000 13.870 126 GLY AAA C 1
ATOM 1041 O O . GLY A 1 127 ? -9.063 43.951 -13.474 1.000 16.581 126 GLY AAA O 1
ATOM 1042 N N . ASN A 1 128 ? -7.205 45.075 -12.794 1.000 14.265 127 ASN AAA N 1
ATOM 1043 C CA . ASN A 1 128 ? -6.822 45.562 -14.143 1.000 14.844 127 ASN AAA CA 1
ATOM 1044 C C . ASN A 1 128 ? -6.044 44.473 -14.896 1.000 13.396 127 ASN AAA C 1
ATOM 1045 O O . ASN A 1 128 ? -5.586 44.762 -16.008 1.000 14.818 127 ASN AAA O 1
ATOM 1050 N N . ASN A 1 129 ? -5.903 43.263 -14.339 1.000 12.501 128 ASN AAA N 1
ATOM 1051 C CA . ASN A 1 129 ? -5.239 42.128 -15.037 1.000 12.502 128 ASN AAA CA 1
ATOM 1052 C C . ASN A 1 129 ? -6.189 40.928 -15.123 1.000 12.107 128 ASN AAA C 1
ATOM 1053 O O . ASN A 1 129 ? -5.702 39.784 -15.125 1.000 12.712 128 ASN AAA O 1
ATOM 1058 N N . GLY A 1 130 ? -7.493 41.186 -15.232 1.000 12.317 129 GLY AAA N 1
ATOM 1059 C CA . GLY A 1 130 ? -8.511 40.148 -15.457 1.000 11.844 129 GLY AAA CA 1
ATOM 1060 C C . GLY A 1 130 ? -9.137 39.660 -14.169 1.000 11.238 129 GLY AAA C 1
ATOM 1061 O O . GLY A 1 130 ? -8.650 40.015 -13.072 1.000 11.975 129 GLY AAA O 1
ATOM 1062 N N . THR A 1 131 ? -10.205 38.880 -14.306 1.000 10.580 130 THR AAA N 1
ATOM 1063 C CA . THR A 1 131 ? -10.954 38.271 -13.183 1.000 10.449 130 THR AAA CA 1
ATOM 1064 C C . THR A 1 131 ? -10.424 36.858 -12.943 1.000 9.712 130 THR AAA C 1
ATOM 1065 O O . THR A 1 131 ? -10.316 36.079 -13.904 1.000 10.659 130 THR AAA O 1
ATOM 1069 N N . VAL A 1 132 ? -10.095 36.540 -11.695 1.000 9.317 131 VAL AAA N 1
ATOM 1070 C CA . VAL A 1 132 ? -9.626 35.179 -11.320 1.000 9.080 131 VAL AAA CA 1
ATOM 1071 C C . VAL A 1 132 ? -10.450 34.706 -10.126 1.000 8.712 131 VAL AAA C 1
ATOM 1072 O O . VAL A 1 132 ? -10.897 35.552 -9.327 1.000 9.054 131 VAL AAA O 1
ATOM 1076 N N . LEU A 1 133 ? -10.665 33.398 -10.047 1.000 8.843 132 LEU AAA N 1
ATOM 1077 C CA . LEU A 1 133 ? -11.386 32.756 -8.929 1.000 8.817 132 LEU AAA CA 1
ATOM 1078 C C . LEU A 1 133 ? -10.442 31.760 -8.261 1.000 8.606 132 LEU AAA C 1
ATOM 1079 O O . LEU A 1 133 ? -9.949 30.850 -8.949 1.000 9.304 132 LEU AAA O 1
ATOM 1084 N N . TYR A 1 134 ? -10.203 31.946 -6.967 1.000 8.509 133 TYR AAA N 1
ATOM 1085 C CA . TYR A 1 134 ? -9.511 30.958 -6.104 1.000 8.685 133 TYR AAA CA 1
ATOM 1086 C C . TYR A 1 134 ? -10.579 30.273 -5.251 1.000 8.764 133 TYR AAA C 1
ATOM 1087 O O . TYR A 1 134 ? -11.241 30.964 -4.467 1.000 8.791 133 TYR AAA O 1
ATOM 1096 N N . THR A 1 135 ? -10.780 28.966 -5.422 1.000 9.238 134 THR AAA N 1
ATOM 1097 C CA . THR A 1 135 ? -11.930 28.252 -4.808 1.000 9.764 134 THR AAA CA 1
ATOM 1098 C C . THR A 1 135 ? -11.638 27.866 -3.355 1.000 10.001 134 THR AAA C 1
ATOM 1099 O O . THR A 1 135 ? -12.598 27.490 -2.664 1.000 10.159 134 THR AAA O 1
ATOM 1103 N N . GLY A 1 136 ? -10.378 27.916 -2.916 1.000 9.764 135 GLY AAA N 1
ATOM 1104 C CA . GLY A 1 136 ? -9.948 27.189 -1.708 1.000 10.185 135 GLY AAA CA 1
ATOM 1105 C C . GLY A 1 136 ? -10.397 25.743 -1.816 1.000 9.896 135 GLY AAA C 1
ATOM 1106 O O . GLY A 1 136 ? -10.429 25.220 -2.943 1.000 10.975 135 GLY AAA O 1
ATOM 1107 N N . ASP A 1 137 ? -10.735 25.105 -0.696 1.000 9.633 136 ASP AAA N 1
ATOM 1108 C CA . ASP A 1 137 ? -11.420 23.786 -0.707 1.000 9.633 136 ASP AAA CA 1
ATOM 1109 C C . ASP A 1 137 ? -12.919 24.048 -0.842 1.000 9.370 136 ASP AAA C 1
ATOM 1110 O O . ASP A 1 137 ? -13.422 24.971 -0.182 1.000 9.343 136 ASP AAA O 1
ATOM 1115 N N . PHE A 1 138 ? -13.608 23.288 -1.690 1.000 9.738 137 PHE AAA N 1
ATOM 1116 C CA . PHE A 1 138 ? -15.061 23.485 -1.915 1.000 10.449 137 PHE AAA CA 1
ATOM 1117 C C . PHE A 1 138 ? -15.757 22.147 -2.150 1.000 10.396 137 PHE AAA C 1
ATOM 1118 O O . PHE A 1 138 ? -15.150 21.185 -2.670 1.000 10.738 137 PHE AAA O 1
ATOM 1126 N N . ARG A 1 139 ? -17.019 22.110 -1.739 1.000 11.791 138 ARG AAA N 1
ATOM 1127 C CA . ARG A 1 139 ? -18.015 21.097 -2.163 1.000 13.265 138 ARG AAA CA 1
ATOM 1128 C C . ARG A 1 139 ? -19.262 21.874 -2.590 1.000 14.028 138 ARG AAA C 1
ATOM 1129 O O . ARG A 1 139 ? -19.943 22.424 -1.703 1.000 14.344 138 ARG AAA O 1
ATOM 1137 N N . LEU A 1 140 ? -19.473 21.983 -3.906 1.000 14.239 139 LEU AAA N 1
ATOM 1138 C CA A LEU A 1 140 ? -20.659 22.635 -4.526 0.500 14.870 139 LEU AAA CA 1
ATOM 1139 C CA B LEU A 1 140 ? -20.663 22.635 -4.515 0.500 14.949 139 LEU AAA CA 1
ATOM 1140 C C . LEU A 1 140 ? -21.480 21.572 -5.259 1.000 14.818 139 LEU AAA C 1
ATOM 1141 O O . LEU A 1 140 ? -20.907 20.893 -6.127 1.000 15.028 139 LEU AAA O 1
ATOM 1150 N N . ALA A 1 141 ? -22.760 21.443 -4.908 1.000 15.160 140 ALA AAA N 1
ATOM 1151 C CA . ALA A 1 141 ? -23.727 20.563 -5.597 1.000 16.186 140 ALA AAA CA 1
ATOM 1152 C C . ALA A 1 141 ? -24.060 21.177 -6.959 1.000 16.634 140 ALA AAA C 1
ATOM 1153 O O . ALA A 1 141 ? -23.908 22.405 -7.113 1.000 14.449 140 ALA AAA O 1
ATOM 1155 N N . GLN A 1 142 ? -24.489 20.348 -7.911 1.000 18.239 141 GLN AAA N 1
ATOM 1156 C CA A GLN A 1 142 ? -24.944 20.816 -9.247 0.6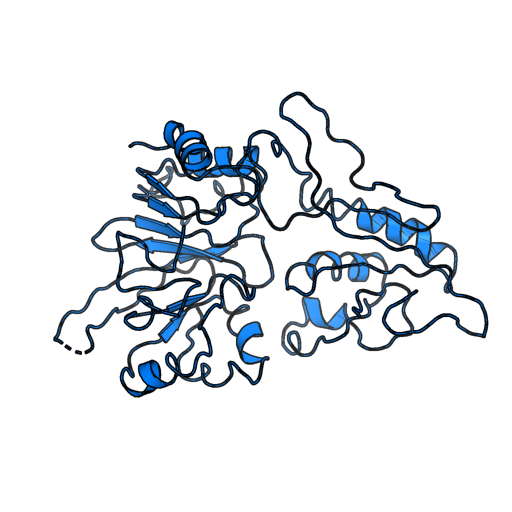00 19.608 141 GLN AAA CA 1
ATOM 1157 C CA B GLN A 1 142 ? -24.959 20.803 -9.245 0.400 19.213 141 GLN AAA CA 1
ATOM 1158 C C . GLN A 1 142 ? -25.951 21.953 -9.032 1.000 19.713 141 GLN AAA C 1
ATOM 1159 O O . GLN A 1 142 ? -26.859 21.788 -8.189 1.000 20.108 141 GLN AAA O 1
ATOM 1170 N N . GLY A 1 143 ? -25.752 23.076 -9.731 1.000 19.897 142 GLY AAA N 1
ATOM 1171 C CA . GLY A 1 143 ? -26.676 24.227 -9.746 1.000 19.529 142 GLY AAA CA 1
ATOM 1172 C C . GLY A 1 143 ? -26.335 25.317 -8.738 1.000 18.765 142 GLY AAA C 1
ATOM 1173 O O . GLY A 1 143 ? -26.896 26.419 -8.872 1.000 19.029 142 GLY AAA O 1
ATOM 1174 N N . GLU A 1 144 ? -25.454 25.059 -7.766 1.000 18.028 143 GLU AAA N 1
ATOM 1175 C CA A GLU A 1 144 ? -25.149 26.035 -6.684 0.500 18.081 143 GLU AAA CA 1
ATOM 1176 C CA B GLU A 1 144 ? -25.142 26.032 -6.681 0.500 17.950 143 GLU AAA CA 1
ATOM 1177 C C . GLU A 1 144 ? -24.391 27.234 -7.266 1.000 17.634 143 GLU AAA C 1
ATOM 1178 O O . GLU A 1 144 ? -24.744 28.373 -6.906 1.000 17.397 143 GLU AAA O 1
ATOM 1189 N N . ALA A 1 145 ? -23.406 26.983 -8.134 1.000 18.529 144 ALA AAA N 1
ATOM 1190 C CA . ALA A 1 145 ? -22.597 28.036 -8.793 1.000 18.765 144 ALA AAA CA 1
ATOM 1191 C C . ALA A 1 145 ? -23.496 28.940 -9.647 1.000 18.581 144 ALA AAA C 1
ATOM 1192 O O . ALA A 1 145 ? -23.283 30.169 -9.629 1.000 17.397 144 ALA AAA O 1
ATOM 1194 N N . ALA A 1 146 ? -24.472 28.360 -10.349 1.000 18.660 145 ALA AAA N 1
ATOM 1195 C CA . ALA A 1 146 ? -25.424 29.084 -11.226 1.000 18.634 145 ALA AAA CA 1
ATOM 1196 C C . ALA A 1 146 ? -26.259 30.078 -10.409 1.000 16.870 145 ALA AAA C 1
ATOM 1197 O O . ALA A 1 146 ? -26.691 31.098 -10.987 1.000 18.765 145 ALA AAA O 1
ATOM 1199 N N . ARG A 1 147 ? -26.483 29.800 -9.121 1.000 15.581 146 ARG AAA N 1
ATOM 1200 C CA A ARG A 1 147 ? -27.345 30.646 -8.253 0.600 15.291 146 ARG AAA CA 1
ATOM 1201 C CA B ARG A 1 147 ? -27.335 30.626 -8.222 0.400 15.581 146 ARG AAA CA 1
ATOM 1202 C C . ARG A 1 147 ? -26.533 31.803 -7.658 1.000 14.318 146 ARG AAA C 1
ATOM 1203 O O . ARG A 1 147 ? -27.158 32.721 -7.108 1.000 15.397 146 ARG AAA O 1
ATOM 1218 N N . MET A 1 148 ? -25.205 31.762 -7.774 1.000 13.660 147 MET AAA N 1
ATOM 1219 C CA A MET A 1 148 ? -24.320 32.819 -7.218 0.500 13.844 147 MET AAA CA 1
ATOM 1220 C CA B MET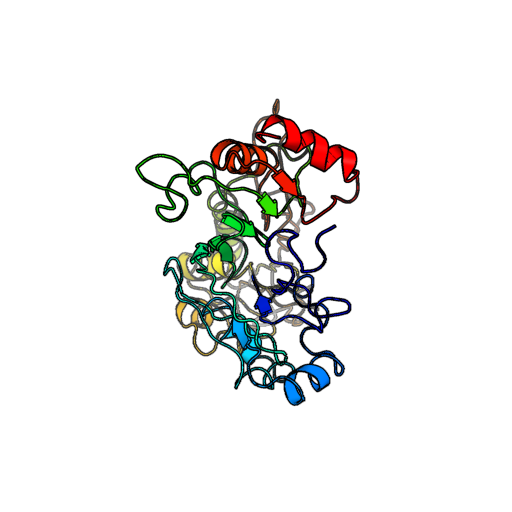 A 1 148 ? -24.324 32.822 -7.215 0.500 13.054 147 MET AAA CA 1
ATOM 1221 C C . MET A 1 148 ? -24.305 34.015 -8.174 1.000 13.133 147 MET AAA C 1
ATOM 1222 O O . MET A 1 148 ? -23.524 33.994 -9.142 1.000 12.712 147 MET AAA O 1
ATOM 1231 N N . GLU A 1 149 ? -25.150 35.003 -7.894 1.000 13.502 148 GLU AAA N 1
ATOM 1232 C CA . GLU A 1 149 ? -25.362 36.180 -8.771 1.000 14.633 148 GLU AAA CA 1
ATOM 1233 C C . GLU A 1 149 ? -24.036 36.915 -8.993 1.000 13.133 148 GLU AAA C 1
ATOM 1234 O O . GLU A 1 149 ? -23.846 37.438 -10.092 1.000 13.528 148 GLU AAA O 1
ATOM 1240 N N . LEU A 1 150 ? -23.128 36.935 -8.013 1.000 13.107 149 LEU AAA N 1
ATOM 1241 C CA . LEU A 1 150 ? -21.874 37.723 -8.147 1.000 13.686 149 LEU AAA CA 1
ATOM 1242 C C . LEU A 1 150 ? -20.832 36.980 -9.001 1.000 13.107 149 LEU AAA C 1
ATOM 1243 O O . LEU A 1 150 ? -19.773 37.578 -9.273 1.000 13.581 149 LEU AAA O 1
ATOM 1248 N N . LEU A 1 151 ? -21.124 35.758 -9.461 1.000 12.844 150 LEU AAA N 1
ATOM 1249 C CA . LEU A 1 151 ? -20.329 35.083 -10.527 1.000 13.317 150 LEU AAA CA 1
ATOM 1250 C C . LEU A 1 151 ? -20.832 35.499 -11.916 1.000 14.107 150 LEU AAA C 1
ATOM 1251 O O . LEU A 1 151 ? -20.188 35.096 -12.904 1.000 15.186 150 LEU AAA O 1
ATOM 1256 N N . HIS A 1 152 ? -21.929 36.259 -11.994 1.000 14.081 151 HIS AAA N 1
ATOM 1257 C CA A HIS A 1 152 ? -22.558 36.590 -13.296 0.600 14.739 151 HIS AAA CA 1
ATOM 1258 C CA B HIS A 1 152 ? -22.634 36.619 -13.257 0.400 14.923 151 HIS AAA CA 1
ATOM 1259 C C . HIS A 1 152 ? -22.359 38.071 -13.639 1.000 14.897 151 HIS AAA C 1
ATOM 1260 O O . HIS A 1 152 ? -22.181 38.890 -12.725 1.000 15.081 151 HIS AAA O 1
ATOM 1273 N N . SER A 1 153 ? -22.384 38.358 -14.937 1.000 14.975 152 SER AAA N 1
ATOM 1274 C CA . SER A 1 153 ? -22.471 39.725 -15.499 1.000 16.713 152 SER AAA CA 1
ATOM 1275 C C . SER A 1 153 ? -23.527 39.697 -16.606 1.000 18.134 152 SER AAA C 1
ATOM 1276 O O . SER A 1 153 ? -23.308 39.003 -17.614 1.000 18.765 152 SER AAA O 1
ATOM 1279 N N . GLY A 1 154 ? -24.663 40.353 -16.365 1.000 20.792 153 GLY AAA N 1
ATOM 1280 C CA . GLY A 1 154 ? -25.769 40.480 -17.329 1.000 22.661 153 GLY AAA CA 1
ATOM 1281 C C . GLY A 1 154 ? -26.254 39.143 -17.866 1.000 24.687 153 GLY AAA C 1
ATOM 1282 O O . GLY A 1 154 ? -26.382 39.022 -19.103 1.000 27.819 153 GLY AAA O 1
ATOM 1283 N N . GLY A 1 155 ? -26.525 38.177 -16.980 1.000 24.503 154 GLY AAA N 1
ATOM 1284 C CA . GLY A 1 155 ? -27.279 36.948 -17.308 1.000 25.582 154 GLY AAA CA 1
ATOM 1285 C C . GLY A 1 155 ? -26.411 35.845 -17.893 1.000 24.819 154 GLY AAA C 1
ATOM 1286 O O . GLY A 1 155 ? -26.973 34.792 -18.260 1.000 28.109 154 GLY AAA O 1
ATOM 1287 N N . ARG A 1 156 ? -25.101 36.080 -18.009 1.000 21.845 155 ARG AAA N 1
ATOM 1288 C CA . ARG A 1 156 ? -24.080 35.046 -18.324 1.000 20.424 155 ARG AAA CA 1
ATOM 1289 C C . ARG A 1 156 ? -23.018 35.080 -17.222 1.000 17.792 155 ARG AAA C 1
ATOM 1290 O O . ARG A 1 156 ? -22.943 36.095 -16.506 1.000 16.634 155 ARG AAA O 1
ATOM 1298 N N . VAL A 1 157 ? -22.227 34.014 -17.093 1.000 16.081 156 VAL AAA N 1
ATOM 1299 C C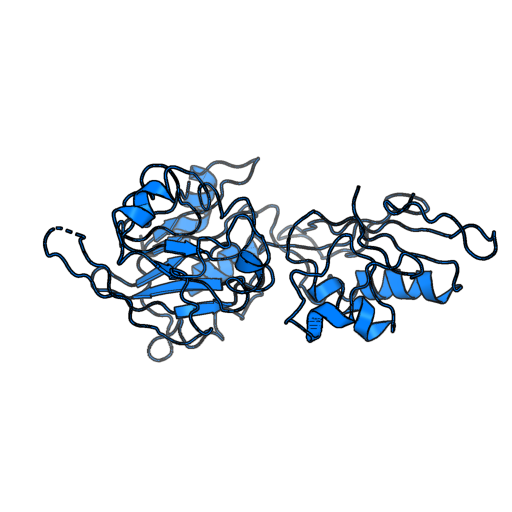A . VAL A 1 157 ? -21.056 33.982 -16.169 1.000 15.186 156 VAL AAA CA 1
ATOM 1300 C C . VAL A 1 157 ? -20.109 35.129 -16.550 1.000 13.396 156 VAL AAA C 1
ATOM 1301 O O . VAL A 1 157 ? -19.986 35.440 -17.748 1.000 13.554 156 VAL AAA O 1
ATOM 1305 N N . LYS A 1 158 ? -19.459 35.741 -15.558 1.000 12.949 157 LYS AAA N 1
ATOM 1306 C CA . LYS A 1 158 ? -18.360 36.715 -15.777 1.000 13.133 157 LYS AAA CA 1
ATOM 1307 C C . LYS A 1 158 ? -17.278 36.066 -16.650 1.000 12.633 157 LYS AAA C 1
ATOM 1308 O O . LYS A 1 158 ? -17.133 34.824 -16.615 1.000 12.449 157 LYS AAA O 1
ATOM 1314 N N . ASP A 1 159 ? -16.556 36.886 -17.411 1.000 12.528 158 ASP AAA N 1
ATOM 1315 C CA . ASP A 1 159 ? -15.330 36.472 -18.140 1.000 12.686 158 ASP AAA CA 1
ATOM 1316 C C . ASP A 1 159 ? -14.237 36.222 -17.101 1.000 12.765 158 ASP AAA C 1
ATOM 1317 O O . ASP A 1 159 ? -13.722 37.202 -16.541 1.000 13.291 158 ASP AAA O 1
ATOM 1322 N N . ILE A 1 160 ? -13.932 34.951 -16.841 1.000 11.449 159 ILE AAA N 1
ATOM 1323 C CA . ILE A 1 160 ? -12.923 34.534 -15.827 1.000 11.633 159 ILE AAA CA 1
ATOM 1324 C C . ILE A 1 160 ? -11.660 34.087 -16.565 1.000 11.317 159 ILE AAA C 1
ATOM 1325 O O . ILE A 1 160 ? -11.733 33.138 -17.370 1.000 12.238 159 ILE AAA O 1
ATOM 1330 N N . GLN A 1 161 ? -10.546 34.773 -16.316 1.000 11.265 160 GLN AAA N 1
ATOM 1331 C CA . GLN A 1 161 ? -9.244 34.457 -16.949 1.000 11.659 160 GLN AAA CA 1
ATOM 1332 C C . GLN A 1 161 ? -8.753 33.110 -16.419 1.000 10.949 160 GLN AAA C 1
ATOM 1333 O O . GLN A 1 161 ? -8.427 32.240 -17.229 1.000 11.215 160 GLN AAA O 1
ATOM 1339 N N . SER A 1 162 ? -8.693 32.952 -15.098 1.000 10.580 161 SER AAA N 1
ATOM 1340 C CA . SER A 1 162 ? -8.107 31.747 -14.462 1.000 10.343 161 SER AAA CA 1
ATOM 1341 C C . SER A 1 162 ? -8.931 31.327 -13.249 1.000 9.870 161 SER AAA C 1
ATOM 1342 O O . SER A 1 162 ? -9.338 32.204 -12.458 1.000 10.028 161 SER AAA O 1
ATOM 1345 N N . VAL A 1 163 ? -9.134 30.019 -13.114 1.000 9.870 162 VAL AAA N 1
ATOM 1346 C CA . VAL A 1 163 ? -9.704 29.388 -11.893 1.000 9.870 162 VAL AAA CA 1
ATOM 1347 C C . VAL A 1 163 ? -8.616 28.518 -11.255 1.000 9.843 162 VAL AAA C 1
ATOM 1348 O O . VAL A 1 163 ? -8.051 27.652 -11.945 1.000 10.238 162 VAL AAA O 1
ATOM 1352 N N . TYR A 1 164 ? -8.320 28.778 -9.984 1.000 9.133 163 TYR AAA N 1
ATOM 1353 C CA . TYR A 1 164 ? -7.402 27.974 -9.140 1.000 8.975 163 TYR AAA CA 1
ATOM 1354 C C . TYR A 1 164 ? -8.301 27.133 -8.238 1.000 9.422 163 TYR AAA C 1
ATOM 1355 O O . TYR A 1 164 ? -8.880 27.713 -7.313 1.000 9.764 163 TYR AAA O 1
ATOM 1364 N N . LEU A 1 165 ? -8.483 25.842 -8.525 1.000 10.159 164 LEU AAA N 1
ATOM 1365 C CA A LEU A 1 165 ? -9.634 25.125 -7.921 0.500 10.975 164 LEU AAA CA 1
ATOM 1366 C CA B LEU A 1 165 ? -9.650 25.073 -8.012 0.500 11.265 164 LEU AAA CA 1
ATOM 1367 C C . LEU A 1 165 ? -9.211 23.823 -7.240 1.000 11.186 164 LEU AAA C 1
ATOM 1368 O O . LEU A 1 165 ? -8.144 23.248 -7.568 1.000 10.817 164 LEU AAA O 1
ATOM 1377 N N . ASP A 1 166 ? -10.044 23.430 -6.285 1.000 10.659 165 ASP AAA N 1
ATOM 1378 C CA . ASP A 1 166 ? -9.905 22.207 -5.469 1.000 11.054 165 ASP AAA CA 1
ATOM 1379 C C . ASP A 1 166 ? -10.150 20.991 -6.365 1.000 11.107 165 ASP AAA C 1
ATOM 1380 O O . ASP A 1 166 ? -11.314 20.762 -6.752 1.000 11.738 165 ASP AAA O 1
ATOM 1385 N N . THR A 1 167 ? -9.087 20.241 -6.653 1.000 11.396 166 THR AAA N 1
ATOM 1386 C CA . THR A 1 167 ? -9.090 19.050 -7.539 1.000 11.712 166 THR AAA CA 1
ATOM 1387 C C . THR A 1 167 ? -8.831 17.781 -6.713 1.000 11.765 166 THR AAA C 1
ATOM 1388 O O . THR A 1 167 ? -8.327 16.802 -7.285 1.000 12.817 166 THR AAA O 1
ATOM 1392 N N . THR A 1 168 ? -9.210 17.772 -5.431 1.000 11.291 167 THR AAA N 1
ATOM 1393 C CA . THR A 1 168 ? -8.973 16.626 -4.509 1.000 11.922 167 THR AAA CA 1
ATOM 1394 C C . THR A 1 168 ? -9.472 15.333 -5.165 1.000 12.396 167 THR AAA C 1
ATOM 1395 O O . THR A 1 168 ? -8.715 14.350 -5.168 1.000 13.686 167 THR AAA O 1
ATOM 1399 N N . PHE A 1 169 ? -10.687 15.339 -5.722 1.000 12.844 168 PHE AAA N 1
ATOM 1400 C CA . PHE A 1 169 ? -11.316 14.145 -6.348 1.000 14.081 168 PHE AAA CA 1
ATOM 1401 C C . PHE A 1 169 ? -11.473 14.363 -7.853 1.000 14.475 168 PHE AAA C 1
ATOM 1402 O O . PHE A 1 169 ? -12.436 13.836 -8.443 1.000 15.660 168 PHE AAA O 1
ATOM 1410 N N . CYS A 1 170 ? -10.518 15.057 -8.472 1.000 14.660 169 CYS AAA N 1
ATOM 1411 C CA . CYS A 1 170 ? -10.506 15.297 -9.937 1.000 16.055 169 CYS AAA CA 1
ATOM 1412 C C . CYS A 1 170 ? -9.906 14.077 -10.643 1.000 17.186 169 CYS AAA C 1
ATOM 1413 O O . CYS A 1 170 ? -8.790 14.164 -11.190 1.000 18.871 169 CYS AAA O 1
ATOM 1416 N N A ASP A 1 171 ? -10.653 12.973 -10.616 0.700 18.081 170 ASP AAA N 1
ATOM 1417 N N B ASP A 1 171 ? -10.633 12.959 -10.596 0.300 17.792 170 ASP AAA N 1
ATOM 1418 C CA A ASP A 1 171 ? -10.336 11.684 -11.284 0.700 20.450 170 ASP AAA CA 1
ATOM 1419 C CA B ASP A 1 171 ? -10.326 11.703 -11.326 0.300 18.923 170 ASP AAA CA 1
ATOM 1420 C C A ASP A 1 171 ? -11.665 11.027 -11.646 0.700 20.134 170 ASP AAA C 1
ATOM 1421 C C B ASP A 1 171 ? -11.653 11.026 -11.649 0.300 19.581 170 ASP AAA C 1
ATOM 1422 O O A ASP A 1 171 ? -12.550 10.950 -10.798 0.700 20.660 170 ASP AAA O 1
ATOM 1423 O O B ASP A 1 171 ? -12.513 10.920 -10.778 0.300 19.950 170 ASP AAA O 1
ATOM 1432 N N . PRO A 1 172 ? -11.870 10.562 -12.902 1.000 20.818 171 PRO AAA N 1
ATOM 1433 C CA . PRO A 1 172 ? -13.153 9.977 -13.300 1.000 21.187 171 PRO AAA CA 1
ATOM 1434 C C . PRO A 1 172 ? -13.706 8.870 -12.388 1.000 21.397 171 PRO AAA C 1
ATOM 1435 O O . PRO A 1 172 ? -14.909 8.692 -12.379 1.000 22.029 171 PRO AAA O 1
ATOM 1439 N N . ARG A 1 173 ? -12.841 8.160 -11.655 1.000 22.055 172 ARG AAA N 1
ATOM 1440 C CA . ARG A 1 173 ? -13.266 7.077 -10.725 1.000 22.740 172 ARG AAA CA 1
ATOM 1441 C C . ARG A 1 173 ? -14.193 7.668 -9.651 1.000 20.924 172 ARG AAA C 1
ATOM 1442 O O . ARG A 1 173 ? -15.182 6.998 -9.309 1.000 22.634 172 ARG AAA O 1
ATOM 1450 N N . PHE A 1 174 ? -13.921 8.892 -9.182 1.000 20.345 173 PHE AAA N 1
ATOM 1451 C CA . PHE A 1 174 ? -14.709 9.598 -8.134 1.000 19.950 173 PHE AAA CA 1
ATOM 1452 C C . PHE A 1 174 ? -15.880 10.347 -8.777 1.000 18.476 173 PHE AAA C 1
ATOM 1453 O O . PHE A 1 174 ? -16.081 11.538 -8.467 1.000 17.923 173 PHE AAA O 1
ATOM 1461 N N . TYR A 1 175 ? -16.636 9.684 -9.653 1.000 17.950 174 TYR AAA N 1
ATOM 1462 C CA . TYR A 1 175 ? -17.571 10.370 -10.581 1.000 18.607 174 TYR AAA CA 1
ATOM 1463 C C . TYR A 1 175 ? -18.664 11.094 -9.785 1.000 17.213 174 TYR AAA C 1
ATOM 1464 O O . TYR A 1 175 ? -18.836 12.307 -9.992 1.000 18.318 174 TYR AAA O 1
ATOM 1473 N N . GLN A 1 176 ? -19.374 10.383 -8.905 1.000 16.976 175 GLN AAA N 1
ATOM 1474 C CA . GLN A 1 176 ? -20.482 10.962 -8.100 1.000 17.555 175 GLN AAA CA 1
ATOM 1475 C C . GLN A 1 176 ? -20.260 10.639 -6.622 1.000 15.818 175 GLN AAA C 1
ATOM 1476 O O . GLN A 1 176 ? -19.763 9.542 -6.313 1.000 15.133 175 GLN AAA O 1
ATOM 1482 N N . ILE A 1 177 ? -20.597 11.596 -5.759 1.000 14.923 176 ILE AAA N 1
ATOM 1483 C CA . ILE A 1 177 ? -20.610 11.440 -4.278 1.000 14.633 176 ILE AAA CA 1
ATOM 1484 C C . ILE A 1 177 ? -22.001 11.834 -3.794 1.000 14.844 176 ILE AAA C 1
ATOM 1485 O O . ILE A 1 177 ? -22.533 12.860 -4.215 1.000 15.502 176 ILE AAA O 1
ATOM 1490 N N . PRO A 1 178 ? -22.644 11.012 -2.934 1.000 15.423 177 PRO AAA N 1
ATOM 1491 C CA . PRO A 1 178 ? -23.924 11.378 -2.332 1.000 16.291 177 PRO AAA CA 1
ATOM 1492 C C . PRO A 1 178 ? -23.907 12.806 -1.767 1.000 16.528 177 PRO AAA C 1
ATOM 1493 O O . PRO A 1 178 ? -22.872 13.250 -1.285 1.000 16.976 177 PRO AAA O 1
ATOM 1497 N N . SER A 1 179 ? -25.050 13.489 -1.854 1.000 18.476 178 SER AAA N 1
ATOM 1498 C CA . SER A 1 179 ? -25.230 14.906 -1.444 1.000 19.318 178 SER AAA CA 1
ATOM 1499 C C . SER A 1 179 ? -24.998 15.049 0.063 1.000 20.239 178 SER AAA C 1
ATOM 1500 O O . SER A 1 179 ? -25.084 14.027 0.786 1.000 20.766 178 SER AAA O 1
ATOM 1503 N N . ARG A 1 180 ? -24.723 16.277 0.506 1.000 22.634 179 ARG AAA N 1
ATOM 1504 C CA . ARG A 1 180 ? -24.625 16.660 1.940 1.000 23.792 179 ARG AAA CA 1
ATOM 1505 C C . ARG A 1 180 ? -25.849 16.110 2.682 1.000 22.345 179 ARG AAA C 1
ATOM 1506 O O . ARG A 1 180 ? -25.677 15.535 3.769 1.000 21.582 179 ARG AAA O 1
ATOM 1514 N N . GLU A 1 181 ? -27.038 16.259 2.091 1.000 22.555 180 GLU AAA N 1
ATOM 1515 C CA . GLU A 1 181 ? -28.341 15.922 2.723 1.000 22.976 180 GLU AAA CA 1
ATOM 1516 C C . GLU A 1 181 ? -28.475 14.397 2.833 1.000 21.371 180 GLU AAA C 1
ATOM 1517 O O . GLU A 1 181 ? -28.909 13.922 3.902 1.000 21.266 180 GLU AAA O 1
ATOM 1523 N N . GLU A 1 182 ? -28.094 13.664 1.780 1.000 20.950 181 GLU AAA N 1
ATOM 1524 C CA . GLU A 1 182 ? -28.133 12.175 1.723 1.000 20.450 181 GLU AAA CA 1
ATOM 1525 C C . GLU A 1 182 ? -27.211 11.593 2.803 1.000 18.634 181 GLU AAA C 1
ATOM 1526 O O . GLU A 1 182 ? -27.628 10.630 3.482 1.000 18.660 181 GLU AAA O 1
ATOM 1532 N N . CYS A 1 183 ? -26.007 12.152 2.952 1.000 17.449 182 CYS AAA N 1
ATOM 1533 C CA . CYS A 1 183 ? -25.002 11.732 3.968 1.000 16.791 182 CYS AAA CA 1
ATOM 1534 C C . CYS A 1 183 ? -25.552 11.981 5.378 1.000 16.949 182 CYS AAA C 1
ATOM 1535 O O . CYS A 1 183 ? -25.445 11.074 6.222 1.000 17.528 182 CYS AAA O 1
ATOM 1538 N N . LEU A 1 184 ? -26.144 13.158 5.601 1.000 18.002 183 LEU AAA N 1
ATOM 1539 C CA A LEU A 1 184 ? -26.743 13.564 6.900 0.500 18.239 183 LEU AAA CA 1
ATOM 1540 C CA B LEU A 1 184 ? -26.741 13.561 6.907 0.500 18.186 183 LEU AAA CA 1
ATOM 1541 C C . LEU A 1 184 ? -27.862 12.588 7.288 1.000 17.897 183 LEU AAA C 1
ATOM 1542 O O . LEU A 1 184 ? -27.841 12.090 8.432 1.000 18.818 183 LEU AAA O 1
ATOM 1551 N N . SER A 1 185 ? -28.803 12.348 6.368 1.000 18.871 184 SER AAA N 1
ATOM 1552 C CA A SER A 1 185 ? -29.990 11.482 6.601 0.500 19.344 184 SER AAA CA 1
ATOM 1553 C CA B SER A 1 185 ? -29.989 11.479 6.592 0.500 18.950 184 SER AAA CA 1
ATOM 1554 C C . SER A 1 185 ? -29.538 10.076 7.014 1.000 18.292 184 SER AAA C 1
ATOM 1555 O O . SER A 1 185 ? -30.126 9.536 7.966 1.000 19.581 184 SER AAA O 1
ATOM 1560 N N . GLY A 1 186 ? -28.537 9.524 6.319 1.000 17.765 185 GLY AAA N 1
ATOM 1561 C CA . GLY A 1 186 ? -27.969 8.191 6.596 1.000 18.134 185 GLY AAA CA 1
ATOM 1562 C C . GLY A 1 186 ? -27.430 8.092 8.012 1.000 17.976 185 GLY AAA C 1
ATOM 1563 O O . GLY A 1 186 ? -27.779 7.116 8.714 1.000 18.055 185 GLY AAA O 1
ATOM 1564 N N . VAL A 1 187 ? -26.606 9.057 8.430 1.000 17.634 186 VAL AAA N 1
ATOM 1565 C CA . VAL A 1 187 ? -26.013 9.077 9.801 1.000 17.739 186 VAL AAA CA 1
ATOM 1566 C C . VAL A 1 187 ? -27.151 9.268 10.809 1.000 16.976 186 VAL AAA C 1
ATOM 1567 O O . VAL A 1 187 ? -27.180 8.521 11.805 1.000 16.634 186 VAL AAA O 1
ATOM 1571 N N . LEU A 1 188 ? -28.055 10.220 10.561 1.000 17.081 187 LEU AAA N 1
ATOM 1572 C CA . LEU A 1 188 ? -29.165 10.546 11.497 1.000 17.107 187 LEU AAA CA 1
ATOM 1573 C C . LEU A 1 188 ? -29.979 9.281 11.797 1.000 17.028 187 LEU AAA C 1
ATOM 1574 O O . LEU A 1 188 ? -30.236 9.020 12.985 1.000 18.028 187 LEU AAA O 1
ATOM 1579 N N . GLU A 1 189 ? -30.372 8.525 10.768 1.000 17.686 188 GLU AAA N 1
ATOM 1580 C CA . GLU A 1 189 ? -31.251 7.334 10.927 1.000 18.713 188 GLU AAA CA 1
ATOM 1581 C C . GLU A 1 189 ? -30.483 6.213 11.640 1.000 17.081 188 GLU AAA C 1
ATOM 1582 O O . GLU A 1 189 ? -31.098 5.541 12.490 1.000 16.660 188 GLU AAA O 1
ATOM 1588 N N . LEU A 1 190 ? -29.193 6.035 11.337 1.000 15.818 189 LEU AAA N 1
ATOM 1589 C CA . LEU A 1 190 ? -28.328 5.046 12.036 1.000 14.818 189 LEU AAA CA 1
ATOM 1590 C C . LEU A 1 190 ? -28.272 5.404 13.524 1.000 14.212 189 LEU AAA C 1
ATOM 1591 O O . LEU A 1 190 ? -28.533 4.515 14.351 1.000 14.765 189 LEU AAA O 1
ATOM 1596 N N . VAL A 1 191 ? -27.953 6.659 13.850 1.000 14.212 190 VAL AAA N 1
ATOM 1597 C CA . VAL A 1 191 ? -27.799 7.122 15.262 1.000 14.028 190 VAL AAA CA 1
ATOM 1598 C C . VAL A 1 191 ? -29.154 6.994 15.972 1.000 13.975 190 VAL AAA C 1
ATOM 1599 O O . VAL A 1 191 ? -29.182 6.442 17.095 1.000 14.370 190 VAL AAA O 1
ATOM 1603 N N . ARG A 1 192 ? -30.236 7.462 15.341 1.000 15.607 191 ARG AAA N 1
ATOM 1604 C CA . ARG A 1 192 ? -31.609 7.409 15.910 1.000 16.607 191 ARG AAA CA 1
ATOM 1605 C C . ARG A 1 192 ? -31.946 5.961 16.279 1.000 16.002 191 ARG AAA C 1
ATOM 1606 O O . ARG A 1 192 ? -32.409 5.737 17.412 1.000 17.002 191 ARG AAA O 1
ATOM 1614 N N . SER A 1 193 ? -31.701 5.022 15.360 1.000 16.055 192 SER AAA N 1
ATOM 1615 C CA . SER A 1 193 ? -32.027 3.578 15.507 1.000 16.818 192 SER AAA CA 1
ATOM 1616 C C . SER A 1 193 ? -31.259 2.978 16.689 1.000 15.265 192 SER AAA C 1
ATOM 1617 O O . SER A 1 193 ? -31.752 2.008 17.280 1.000 17.686 192 SER AAA O 1
ATOM 1620 N N . TRP A 1 194 ? -30.088 3.525 17.014 1.000 13.581 193 TRP AAA N 1
ATOM 1621 C CA . TRP A 1 194 ? -29.233 2.992 18.105 1.000 13.396 193 TRP AAA CA 1
ATOM 1622 C C . TRP A 1 194 ? -29.625 3.621 19.447 1.000 13.528 193 TRP AAA C 1
ATOM 1623 O O . TRP A 1 194 ? -29.961 2.860 20.371 1.000 14.054 193 TRP AAA O 1
ATOM 1634 N N . ILE A 1 195 ? -29.585 4.951 19.562 1.000 13.344 194 ILE AAA N 1
ATOM 1635 C CA . ILE A 1 195 ? -29.650 5.635 20.890 1.000 14.160 194 ILE AAA CA 1
ATOM 1636 C C . ILE A 1 195 ? -31.085 5.619 21.439 1.000 15.423 194 ILE AAA C 1
ATOM 1637 O O . ILE A 1 195 ? -31.237 5.834 22.652 1.000 16.212 194 ILE AAA O 1
ATOM 1642 N N . THR A 1 196 ? -32.102 5.346 20.617 1.000 16.186 195 THR AAA N 1
ATOM 1643 C CA . THR A 1 196 ? -33.510 5.254 21.096 1.000 16.976 195 THR AAA CA 1
ATOM 1644 C C . THR A 1 196 ? -33.779 3.884 21.738 1.000 17.134 195 THR AAA C 1
ATOM 1645 O O . THR A 1 196 ? -34.861 3.731 22.333 1.000 18.634 195 THR AAA O 1
ATOM 1649 N N . ARG A 1 197 ? -32.844 2.930 21.654 1.000 16.923 196 ARG AAA N 1
ATOM 1650 C CA . ARG A 1 197 ? -33.027 1.558 22.210 1.000 17.660 196 ARG AAA CA 1
ATOM 1651 C C . ARG A 1 197 ? -33.029 1.614 23.741 1.000 17.002 196 ARG AAA C 1
ATOM 1652 O O . ARG A 1 197 ? -33.860 0.921 24.363 1.000 18.765 196 ARG AAA O 1
ATOM 1660 N N . SER A 1 198 ? -32.127 2.405 24.325 1.000 15.423 197 SER AAA N 1
ATOM 1661 C CA . SER A 1 198 ? -32.041 2.651 25.787 1.000 14.844 197 SER AAA CA 1
ATOM 1662 C C . SER A 1 198 ? -31.095 3.816 26.051 1.000 13.686 197 SER AAA C 1
ATOM 1663 O O . SER A 1 198 ? -30.299 4.175 25.188 1.000 13.054 197 SER AAA O 1
ATOM 1666 N N . PRO A 1 199 ? -31.128 4.423 27.259 1.000 14.107 198 PRO AAA N 1
ATOM 1667 C CA . PRO A 1 199 ? -30.170 5.471 27.613 1.000 14.212 198 PRO AAA CA 1
ATOM 1668 C C . PRO A 1 199 ? -28.705 5.003 27.602 1.000 13.212 198 PRO AAA C 1
ATOM 1669 O O . PRO A 1 199 ? -27.828 5.844 27.651 1.000 13.844 198 PRO AAA O 1
ATOM 1673 N N . TYR A 1 200 ? -28.473 3.688 27.555 1.000 12.659 199 TYR AAA N 1
ATOM 1674 C CA . TYR A 1 200 ? -27.129 3.063 27.666 1.000 12.528 199 TYR AAA CA 1
ATOM 1675 C C . TYR A 1 200 ? -26.559 2.784 26.273 1.000 12.028 199 TYR AAA C 1
ATOM 1676 O O . TYR A 1 200 ? -25.379 2.412 26.171 1.000 11.712 199 TYR AAA O 1
ATOM 1685 N N . HIS A 1 201 ? -27.366 2.987 25.232 1.000 11.949 200 HIS AAA N 1
ATOM 1686 C CA . HIS A 1 201 ? -26.928 2.913 23.816 1.000 11.949 200 HIS AAA CA 1
ATOM 1687 C C . HIS A 1 201 ? -26.283 4.246 23.438 1.000 11.291 200 HIS AAA C 1
ATOM 1688 O O . HIS A 1 201 ? -26.957 5.291 23.552 1.000 11.475 200 HIS AAA O 1
ATOM 1695 N N . VAL A 1 202 ? -25.018 4.196 23.020 1.000 10.843 201 VAL AAA N 1
ATOM 1696 C CA A VAL A 1 202 ? -24.232 5.421 22.702 0.500 10.791 201 VAL AAA CA 1
ATOM 1697 C CA B VAL A 1 202 ? -24.155 5.385 22.747 0.500 10.607 201 VAL AAA CA 1
ATOM 1698 C C . VAL A 1 202 ? -23.504 5.218 21.369 1.000 10.449 201 VAL AAA C 1
ATOM 1699 O O . VAL A 1 202 ? -23.207 4.065 20.996 1.000 10.185 201 VAL AAA O 1
ATOM 1706 N N . VAL A 1 203 ? -23.264 6.323 20.673 1.000 10.159 202 VAL AAA N 1
ATOM 1707 C CA A VAL A 1 203 ? -22.551 6.349 19.364 0.500 10.501 202 VAL AAA CA 1
ATOM 1708 C CA B VAL A 1 203 ? -22.531 6.311 19.376 0.500 10.422 202 VAL AAA CA 1
ATOM 1709 C C . VAL A 1 203 ? -21.229 7.096 19.548 1.000 10.212 202 VAL AAA C 1
ATOM 1710 O O . VAL A 1 203 ? -21.233 8.126 20.258 1.000 10.712 202 VAL AAA O 1
ATOM 1717 N N . TRP A 1 204 ? -20.166 6.595 18.928 1.000 9.659 203 TRP AAA N 1
ATOM 1718 C CA . TRP A 1 204 ? -18.894 7.338 18.781 1.000 9.580 203 TRP AAA CA 1
ATOM 1719 C C . TRP A 1 204 ? -18.746 7.723 17.314 1.000 9.606 203 TRP AAA C 1
ATOM 1720 O O . TRP A 1 204 ? -18.671 6.808 16.477 1.000 10.159 203 TRP AAA O 1
ATOM 1731 N N . LEU A 1 205 ? -18.731 9.024 17.037 1.000 10.106 204 LEU AAA N 1
ATOM 1732 C CA . LEU A 1 205 ? -18.420 9.582 15.700 1.000 10.343 204 LEU AAA CA 1
ATOM 1733 C C . LEU A 1 205 ? -16.904 9.761 15.613 1.000 10.054 204 LEU AAA C 1
ATOM 1734 O O . LEU A 1 205 ? -16.371 10.657 16.293 1.000 10.185 204 LEU AAA O 1
ATOM 1739 N N . ASN A 1 206 ? -16.245 8.892 14.847 1.000 10.080 205 ASN AAA N 1
ATOM 1740 C CA . ASN A 1 206 ? -14.771 8.865 14.664 1.000 10.528 205 ASN AAA CA 1
ATOM 1741 C C . ASN A 1 206 ? -14.419 9.856 13.552 1.000 11.370 205 ASN AAA C 1
ATOM 1742 O O . ASN A 1 206 ? -14.449 9.455 12.375 1.000 12.607 205 ASN AAA O 1
ATOM 1747 N N . CYS A 1 207 ? -14.138 11.108 13.918 1.000 11.949 206 CYS AAA N 1
ATOM 1748 C CA . CYS A 1 207 ? -13.939 12.241 12.975 1.000 13.186 206 CYS AAA CA 1
ATOM 1749 C C . CYS A 1 207 ? -12.478 12.696 13.000 1.000 14.239 206 CYS AAA C 1
ATOM 1750 O O . CYS A 1 207 ? -11.842 12.602 14.071 1.000 14.765 206 CYS AAA O 1
ATOM 1753 N N . LYS A 1 208 ? -11.971 13.171 11.860 1.000 15.344 207 LYS AAA N 1
ATOM 1754 C CA . LYS A 1 208 ? -10.627 13.795 11.759 1.000 16.976 207 LYS AAA CA 1
ATOM 1755 C C . LYS A 1 208 ? -10.601 15.041 12.653 1.000 16.528 207 LYS AAA C 1
ATOM 1756 O O . LYS A 1 208 ? -11.680 15.620 12.916 1.000 15.476 207 LYS AAA O 1
ATOM 1762 N N . ALA A 1 209 ? -9.412 15.429 13.116 1.000 17.107 208 ALA AAA N 1
ATOM 1763 C CA . ALA A 1 209 ? -9.187 16.636 13.944 1.000 17.765 208 ALA AAA CA 1
ATOM 1764 C C . ALA A 1 209 ? -9.149 17.860 13.032 1.000 17.055 208 ALA AAA C 1
ATOM 1765 O O . ALA A 1 209 ? -8.051 18.404 12.809 1.000 20.555 208 ALA AAA O 1
ATOM 1767 N N . ALA A 1 210 ? -10.311 18.264 12.514 1.000 15.397 209 ALA AAA N 1
ATOM 1768 C CA . ALA A 1 210 ? -10.452 19.409 11.588 1.000 15.186 209 ALA AAA CA 1
ATOM 1769 C C . ALA A 1 210 ? -11.877 19.961 11.639 1.000 14.344 209 ALA AAA C 1
ATOM 1770 O O . ALA A 1 210 ? -12.817 19.179 11.863 1.000 14.660 209 ALA AAA O 1
ATOM 1772 N N . TYR A 1 211 ? -12.025 21.265 11.399 1.000 13.554 210 TYR AAA N 1
ATOM 1773 C CA . TYR A 1 211 ? -13.340 21.924 11.219 1.000 13.291 210 TYR AAA CA 1
ATOM 1774 C C . TYR A 1 211 ? -14.065 21.261 10.043 1.000 12.686 210 TYR AAA C 1
ATOM 1775 O O . TYR A 1 211 ? -13.395 20.828 9.086 1.000 12.791 210 TYR AAA O 1
ATOM 1784 N N . GLY A 1 212 ? -15.393 21.181 10.124 1.000 12.607 211 GLY AAA N 1
ATOM 1785 C CA . GLY A 1 212 ? -16.256 20.765 9.004 1.000 12.923 211 GLY AAA CA 1
ATOM 1786 C C . GLY A 1 212 ? -17.226 19.653 9.351 1.000 12.791 211 GLY AAA C 1
ATOM 1787 O O . GLY A 1 212 ? -18.007 19.287 8.467 1.000 13.765 211 GLY AAA O 1
ATOM 1788 N N . TYR A 1 213 ? -17.202 19.119 10.575 1.000 12.502 212 TYR AAA N 1
ATOM 1789 C CA . TYR A 1 213 ? -18.195 18.113 11.032 1.000 13.238 212 TYR AAA CA 1
ATOM 1790 C C . TYR A 1 213 ? -19.318 18.790 11.832 1.000 14.081 212 TYR AAA C 1
ATOM 1791 O O . TYR A 1 213 ? -20.242 18.084 12.265 1.000 14.739 212 TYR AAA O 1
ATOM 1800 N N . GLU A 1 214 ? -19.267 20.113 12.002 1.000 15.476 213 GLU AAA N 1
ATOM 1801 C CA . GLU A 1 214 ? -20.190 20.859 12.901 1.000 16.976 213 GLU AAA CA 1
ATOM 1802 C C . GLU A 1 214 ? -21.636 20.746 12.396 1.000 18.265 213 GLU AAA C 1
ATOM 1803 O O . GLU A 1 214 ? -22.538 20.590 13.237 1.000 19.660 213 GLU AAA O 1
ATOM 1809 N N . TYR A 1 215 ? -21.868 20.798 11.084 1.000 18.502 214 TYR AAA N 1
ATOM 1810 C CA . TYR A 1 215 ? -23.247 20.722 10.533 1.000 19.423 214 TYR AAA CA 1
ATOM 1811 C C . TYR A 1 215 ? -23.816 19.317 10.791 1.000 18.450 214 TYR AAA C 1
ATOM 1812 O O . TYR A 1 215 ? -25.038 19.207 10.996 1.000 19.739 214 TYR AAA O 1
ATOM 1821 N N . LEU A 1 216 ? -22.968 18.282 10.818 1.000 18.792 215 LEU AAA N 1
ATOM 1822 C CA . LEU A 1 216 ? -23.386 16.897 11.172 1.000 18.450 215 LEU AAA CA 1
ATOM 1823 C C . LEU A 1 216 ? -23.788 16.861 12.652 1.000 18.213 215 LEU AAA C 1
ATOM 1824 O O . LEU A 1 216 ? -24.876 16.331 12.956 1.000 19.502 215 LEU AAA O 1
ATOM 1829 N N . PHE A 1 217 ? -22.954 17.418 13.536 1.000 17.028 216 PHE AAA N 1
ATOM 1830 C CA . PHE A 1 217 ? -23.200 17.469 15.001 1.000 16.844 216 PHE AAA CA 1
ATOM 1831 C C . PHE A 1 217 ? -24.486 18.255 15.279 1.000 17.765 216 PHE AAA C 1
ATOM 1832 O O . PHE A 1 217 ? -25.333 17.762 16.047 1.000 17.397 216 PHE AAA O 1
ATOM 1840 N N . THR A 1 218 ? -24.630 19.431 14.658 1.000 18.660 217 THR AAA N 1
ATOM 1841 C CA A THR A 1 218 ? -25.787 20.336 14.897 0.500 19.713 217 THR AAA CA 1
ATOM 1842 C CA B THR A 1 218 ? -25.783 20.356 14.834 0.500 20.213 217 THR AAA CA 1
ATOM 1843 C C . THR A 1 218 ? -27.081 19.627 14.475 1.000 20.187 217 THR AAA C 1
ATOM 1844 O O . THR A 1 218 ? -28.043 19.704 15.258 1.000 21.897 217 THR AAA O 1
ATOM 1851 N N . ASN A 1 219 ? -27.089 18.954 13.319 1.000 20.476 218 ASN AAA N 1
ATOM 1852 C CA . ASN A 1 219 ? -28.281 18.221 12.807 1.000 22.240 218 ASN AAA CA 1
ATOM 1853 C C . ASN A 1 219 ? -28.637 17.078 13.765 1.000 21.450 218 ASN AAA C 1
ATOM 1854 O O . ASN A 1 219 ? -29.809 16.994 14.174 1.000 22.740 218 ASN AAA O 1
ATOM 1859 N N . LEU A 1 220 ? -27.672 16.220 14.105 1.000 20.792 219 LEU AAA N 1
ATOM 1860 C CA . LEU A 1 220 ? -27.915 15.080 15.030 1.000 20.134 219 LEU AAA CA 1
ATOM 1861 C C . LEU A 1 220 ? -28.498 15.626 16.336 1.000 20.292 219 LEU AAA C 1
ATOM 1862 O O . LEU A 1 220 ? -29.505 15.071 16.818 1.000 21.318 219 LEU AAA O 1
ATOM 1867 N N . SER A 1 221 ? -27.886 16.687 16.869 1.000 20.318 220 SER AAA N 1
ATOM 1868 C CA . SER A 1 221 ? -28.258 17.324 18.156 1.000 20.976 220 SER AAA CA 1
ATOM 1869 C C . SER A 1 221 ? -29.670 17.912 18.062 1.000 21.713 220 SER AAA C 1
ATOM 1870 O O . SER A 1 221 ? -30.478 17.651 18.972 1.000 22.976 220 SER AAA O 1
ATOM 1873 N N . GLU A 1 222 ? -29.952 18.662 16.993 1.000 22.871 221 GLU AAA N 1
ATOM 1874 C CA . GLU A 1 222 ? -31.273 19.306 16.755 1.000 24.819 221 GLU AAA CA 1
ATOM 1875 C C . GLU A 1 222 ? -32.353 18.219 16.676 1.000 24.003 221 GLU AAA C 1
ATOM 1876 O O . GLU A 1 222 ? -33.384 18.363 17.359 1.000 27.240 221 GLU AAA O 1
ATOM 1882 N N . GLU A 1 223 ? -32.107 17.163 15.896 1.000 23.161 222 GLU AAA N 1
ATOM 1883 C CA . GLU A 1 223 ? -33.114 16.120 15.557 1.000 24.871 222 GLU AAA CA 1
ATOM 1884 C C . GLU A 1 223 ? -33.358 15.181 16.746 1.000 22.976 222 GLU AAA C 1
ATOM 1885 O O . GLU A 1 223 ? -34.503 14.718 16.883 1.000 23.450 222 GLU AAA O 1
ATOM 1891 N N . LEU A 1 224 ? -32.338 14.893 17.561 1.000 21.476 223 LEU AAA N 1
ATOM 1892 C CA . LEU A 1 224 ? -32.410 13.828 18.601 1.000 21.687 223 LEU AAA CA 1
ATOM 1893 C C . LEU A 1 224 ? -32.420 14.414 20.020 1.000 22.792 223 LEU AAA C 1
ATOM 1894 O O . LEU A 1 224 ? -32.568 13.615 20.966 1.000 24.477 223 LEU AAA O 1
ATOM 1899 N N . GLY A 1 225 ? -32.288 15.736 20.172 1.000 24.819 224 GLY AAA N 1
ATOM 1900 C CA . GLY A 1 225 ? -32.347 16.426 21.478 1.000 25.003 224 GLY AAA CA 1
ATOM 1901 C C . GLY A 1 225 ? -31.223 15.989 22.401 1.000 23.871 224 GLY AAA C 1
ATOM 1902 O O . GLY A 1 225 ? -31.476 15.816 23.612 1.000 24.266 224 GLY AAA O 1
ATOM 1903 N N . VAL A 1 226 ? -30.021 15.817 21.844 1.000 23.003 225 VAL AAA N 1
ATOM 1904 C CA . VAL A 1 226 ? -28.801 15.345 22.561 1.000 22.845 225 VAL AAA CA 1
ATOM 1905 C C . VAL A 1 226 ? -27.641 16.273 22.183 1.000 21.950 225 VAL AAA C 1
ATOM 1906 O O . VAL A 1 226 ? -27.567 16.670 21.007 1.000 23.266 225 VAL AAA O 1
ATOM 1910 N N . GLN A 1 227 ? -26.780 16.605 23.146 1.000 21.055 226 GLN AAA N 1
ATOM 1911 C CA . GLN A 1 227 ? -25.524 17.363 22.909 1.000 20.608 226 GLN AAA CA 1
ATOM 1912 C C . GLN A 1 227 ? -24.410 16.371 22.560 1.000 18.607 226 GLN AAA C 1
ATOM 1913 O O . GLN A 1 227 ? -24.381 15.274 23.150 1.000 19.002 226 GLN AAA O 1
ATOM 1919 N N . VAL A 1 228 ? -23.529 16.755 21.638 1.000 15.476 227 VAL AAA N 1
ATOM 1920 C CA . VAL A 1 228 ? -22.402 15.913 21.147 1.000 14.791 227 VAL AAA CA 1
ATOM 1921 C C . VAL A 1 228 ? -21.175 16.189 22.022 1.000 14.923 227 VAL AAA C 1
ATOM 1922 O O . VAL A 1 228 ? -20.785 17.366 22.142 1.000 16.160 227 VAL AAA O 1
ATOM 1926 N N . HIS A 1 229 ? -20.583 15.143 22.601 1.000 13.765 228 HIS AAA N 1
ATOM 1927 C CA . HIS A 1 229 ? -19.321 15.249 23.375 1.000 14.581 228 HIS AAA CA 1
ATOM 1928 C C . HIS A 1 229 ? -18.172 15.600 22.427 1.000 15.265 228 HIS AAA C 1
ATOM 1929 O O . HIS A 1 229 ? -17.985 14.878 21.435 1.000 15.318 228 HIS AAA O 1
ATOM 1936 N N . VAL A 1 230 ? -17.433 16.667 22.732 1.000 16.160 229 VAL AAA N 1
ATOM 1937 C CA . VAL A 1 230 ? -16.213 17.080 21.978 1.000 16.923 229 VAL AAA CA 1
ATOM 1938 C C . VAL A 1 230 ? -15.099 17.384 22.982 1.000 17.923 229 VAL AAA C 1
ATOM 1939 O O . VAL A 1 230 ? -15.417 17.702 24.140 1.000 18.713 229 VAL AAA O 1
ATOM 1943 N N . ASN A 1 231 ? -13.845 17.280 22.537 1.000 18.055 230 ASN AAA N 1
ATOM 1944 C CA . ASN A 1 231 ? -12.637 17.610 23.339 1.000 19.871 230 ASN AAA CA 1
ATOM 1945 C C . ASN A 1 231 ? -12.665 19.100 23.705 1.000 20.450 230 ASN AAA C 1
ATOM 1946 O O . ASN A 1 231 ? -12.372 19.425 24.871 1.000 22.108 230 ASN AAA O 1
ATOM 1951 N N . LYS A 1 232 ? -13.010 19.962 22.743 1.000 20.845 231 LYS AAA N 1
ATOM 1952 C CA . LYS A 1 232 ? -12.909 21.443 22.868 1.000 21.739 231 LYS AAA CA 1
ATOM 1953 C C . LYS A 1 232 ? -14.037 22.110 22.074 1.000 21.160 231 LYS AAA C 1
ATOM 1954 O O . LYS A 1 232 ? -14.250 21.712 20.905 1.000 20.660 231 LYS AAA O 1
ATOM 1956 N N . LEU A 1 233 ? -14.718 23.092 22.677 1.000 22.503 232 LEU AAA N 1
ATOM 1957 C CA . LEU A 1 233 ? -15.808 23.873 22.023 1.000 22.661 232 LEU AAA CA 1
ATOM 1958 C C . LEU A 1 233 ? -15.634 25.382 22.256 1.000 23.634 232 LEU AAA C 1
ATOM 1959 O O . LEU A 1 233 ? -16.563 26.131 21.907 1.000 25.556 232 LEU AAA O 1
ATOM 1964 N N . ASP A 1 234 ? -14.494 25.824 22.798 1.000 23.371 233 ASP AAA N 1
ATOM 1965 C CA . ASP A 1 234 ? -14.273 27.249 23.169 1.000 25.266 233 ASP AAA CA 1
ATOM 1966 C C . ASP A 1 234 ? -14.125 28.093 21.897 1.000 24.556 233 ASP AAA C 1
ATOM 1967 O O . ASP A 1 234 ? -14.387 29.307 21.971 1.000 26.056 233 ASP AAA O 1
ATOM 1972 N N . MET A 1 235 ? -13.742 27.478 20.772 1.000 23.977 234 MET AAA N 1
ATOM 1973 C CA . MET A 1 235 ? -13.624 28.184 19.466 1.000 22.976 234 MET AAA CA 1
ATOM 1974 C C . MET A 1 235 ? -15.012 28.630 18.984 1.000 22.845 234 MET AAA C 1
ATOM 1975 O O . MET A 1 235 ? -15.058 29.515 18.113 1.000 22.503 234 MET AAA O 1
ATOM 1980 N N . PHE A 1 236 ? -16.091 28.050 19.530 1.000 22.582 235 PHE AAA N 1
ATOM 1981 C CA . PHE A 1 236 ? -17.502 28.355 19.170 1.000 22.503 235 PHE AAA CA 1
ATOM 1982 C C . PHE A 1 236 ? -18.170 29.206 20.261 1.000 24.108 235 PHE AAA C 1
ATOM 1983 O O . PHE A 1 236 ? -19.413 29.298 20.260 1.000 24.608 235 PHE AAA O 1
ATOM 1991 N N . ARG A 1 237 ? -17.376 29.843 21.131 1.000 24.503 236 ARG AAA N 1
ATOM 1992 C CA . ARG A 1 237 ? -17.850 30.695 22.258 1.000 26.740 236 ARG AAA CA 1
ATOM 1993 C C . ARG A 1 237 ? -18.885 31.717 21.760 1.000 27.793 236 ARG AAA C 1
ATOM 1994 O O . ARG A 1 237 ? -19.873 31.947 22.489 1.000 29.135 236 ARG AAA O 1
ATOM 1996 N N . ASN A 1 238 ? -18.677 32.291 20.568 1.000 29.135 237 ASN AAA N 1
ATOM 1997 C CA . ASN A 1 238 ? -19.521 33.377 19.992 1.000 30.688 237 ASN AAA CA 1
ATOM 1998 C C . ASN A 1 238 ? -20.272 32.872 18.754 1.000 29.609 237 ASN AAA C 1
ATOM 1999 O O . ASN A 1 238 ? -20.608 33.705 17.886 1.000 30.977 237 ASN AAA O 1
ATOM 2004 N N . MET A 1 239 ? -20.549 31.567 18.692 1.000 27.924 238 MET AAA N 1
ATOM 2005 C CA . MET A 1 239 ? -21.282 30.906 17.580 1.000 27.319 238 MET AAA CA 1
ATOM 2006 C C . MET A 1 239 ? -22.390 30.054 18.190 1.000 27.819 238 MET AAA C 1
ATOM 2007 O O . MET A 1 239 ? -22.281 28.832 18.264 1.000 26.793 238 MET AAA O 1
ATOM 2012 N N . PRO A 1 240 ? -23.481 30.694 18.675 1.000 29.793 239 PRO AAA N 1
ATOM 2013 C CA . PRO A 1 240 ? -24.481 30.014 19.500 1.000 29.793 239 PRO AAA CA 1
ATOM 2014 C C . PRO A 1 240 ? -25.176 28.838 18.796 1.000 28.161 239 PRO AAA C 1
ATOM 2015 O O . PRO A 1 240 ? -25.504 27.878 19.475 1.000 28.767 239 PRO AAA O 1
ATOM 2019 N N . GLU A 1 241 ? -25.360 28.929 17.474 1.000 27.345 240 GLU AAA N 1
ATOM 2020 C CA . GLU A 1 241 ? -26.057 27.908 16.643 1.000 27.766 240 GLU AAA CA 1
ATOM 2021 C C . GLU A 1 241 ? -25.236 26.612 16.592 1.000 26.898 240 GLU AAA C 1
ATOM 2022 O O . GLU A 1 241 ? -25.847 25.554 16.368 1.000 31.662 240 GLU AAA O 1
ATOM 2024 N N . ILE A 1 242 ? -23.911 26.689 16.771 1.000 23.055 241 ILE AAA N 1
ATOM 2025 C CA . ILE A 1 242 ? -23.014 25.497 16.872 1.000 22.397 241 ILE AAA CA 1
ATOM 2026 C C . ILE A 1 242 ? -22.836 25.132 18.352 1.000 22.266 241 ILE AAA C 1
ATOM 2027 O O . ILE A 1 242 ? -23.055 23.959 18.698 1.000 20.818 241 ILE AAA O 1
ATOM 2032 N N . LEU A 1 243 ? -22.467 26.111 19.184 1.000 24.108 242 LEU AAA N 1
ATOM 2033 C CA . LEU A 1 243 ? -22.013 25.919 20.590 1.000 23.740 242 LEU AAA CA 1
ATOM 2034 C C . LEU A 1 243 ? -22.998 25.055 21.389 1.000 23.398 242 LEU AAA C 1
ATOM 2035 O O . LEU A 1 243 ? -22.536 24.105 22.048 1.000 23.766 242 LEU AAA O 1
ATOM 2040 N N . HIS A 1 244 ? -24.296 25.376 21.350 1.000 23.634 243 HIS AAA N 1
ATOM 2041 C CA . HIS A 1 244 ? -25.329 24.792 22.252 1.000 24.213 243 HIS AAA CA 1
ATOM 2042 C C . HIS A 1 244 ? -25.623 23.330 21.878 1.000 24.213 243 HIS AAA C 1
ATOM 2043 O O . HIS A 1 244 ? -26.294 22.652 22.682 1.000 26.424 243 HIS AAA O 1
ATOM 2050 N N . HIS A 1 245 ? -25.132 22.850 20.729 1.000 22.661 244 HIS AAA N 1
ATOM 2051 C CA . HIS A 1 245 ? -25.263 21.435 20.282 1.000 22.082 244 HIS AAA CA 1
ATOM 2052 C C . HIS A 1 245 ? -24.067 20.596 20.751 1.000 21.029 244 HIS AAA C 1
ATOM 2053 O O . HIS A 1 245 ? -24.102 19.370 20.529 1.000 21.818 244 HIS AAA O 1
ATOM 2060 N N . LEU A 1 246 ? -23.059 21.222 21.370 1.000 20.134 245 LEU AAA N 1
ATOM 2061 C CA . LEU A 1 246 ? -21.812 20.552 21.825 1.000 19.344 245 LEU AAA CA 1
ATOM 2062 C C . LEU A 1 246 ? -21.737 20.588 23.354 1.000 20.134 245 LEU AAA C 1
ATOM 2063 O O . LEU A 1 246 ? -22.392 21.455 23.971 1.000 21.055 245 LEU AAA O 1
ATOM 2068 N N . THR A 1 247 ? -20.954 19.677 23.936 1.000 19.529 246 THR AAA N 1
ATOM 2069 C CA . THR A 1 247 ? -20.708 19.586 25.399 1.000 19.792 246 THR AAA CA 1
ATOM 2070 C C . THR A 1 247 ? -19.325 18.973 25.649 1.000 20.476 246 THR AAA C 1
ATOM 2071 O O . THR A 1 247 ? -18.879 18.167 24.813 1.000 19.423 246 THR AAA O 1
ATOM 2075 N N . THR A 1 248 ? -18.677 19.353 26.754 1.000 22.634 247 THR AAA N 1
ATOM 2076 C CA . THR A 1 248 ? -17.407 18.745 27.235 1.000 23.055 247 THR AAA CA 1
ATOM 2077 C C . THR A 1 248 ? -17.720 17.666 28.281 1.000 22.161 247 THR AAA C 1
ATOM 2078 O O . THR A 1 248 ? -16.776 16.975 28.703 1.000 23.213 247 THR AAA O 1
ATOM 2082 N N . ASP A 1 249 ? -18.992 17.510 28.664 1.000 22.976 248 ASP AAA N 1
ATOM 2083 C CA . ASP A 1 249 ? -19.437 16.486 29.648 1.000 24.082 248 ASP AAA CA 1
ATOM 2084 C C . ASP A 1 249 ? -19.578 15.131 28.940 1.000 21.108 248 ASP AAA C 1
ATOM 2085 O O . ASP A 1 249 ? -20.162 15.088 27.839 1.000 20.976 248 ASP AAA O 1
ATOM 2090 N N . ARG A 1 250 ? -19.072 14.066 29.571 1.000 21.055 249 ARG AAA N 1
ATOM 2091 C CA . ARG A 1 250 ? -18.999 12.690 29.007 1.000 20.581 249 ARG AAA CA 1
ATOM 2092 C C . ARG A 1 250 ? -20.369 12.002 29.052 1.000 18.976 249 ARG AAA C 1
ATOM 2093 O O . ARG A 1 250 ? -20.525 10.977 28.370 1.000 17.555 249 ARG AAA O 1
ATOM 2101 N N . ASN A 1 251 ? -21.309 12.513 29.851 1.000 19.976 250 ASN AAA N 1
ATOM 2102 C CA . ASN A 1 251 ? -22.607 11.843 30.131 1.000 21.292 250 ASN AAA CA 1
ATOM 2103 C C . ASN A 1 251 ? -23.603 12.202 29.024 1.000 19.950 250 ASN AAA C 1
ATOM 2104 O O . ASN A 1 251 ? -24.565 12.945 29.299 1.000 21.608 250 ASN AAA O 1
ATOM 2109 N N . THR A 1 252 ? -23.371 11.681 27.816 1.000 17.160 251 THR AAA N 1
ATOM 2110 C CA . THR A 1 252 ? -24.227 11.891 26.621 1.000 15.844 251 THR AAA CA 1
ATOM 2111 C C . THR A 1 252 ? -24.188 10.642 25.731 1.000 14.212 251 THR AAA C 1
ATOM 2112 O O . THR A 1 252 ? -23.225 9.862 25.831 1.000 13.528 251 THR AAA O 1
ATOM 2116 N N . GLN A 1 253 ? -25.208 10.472 24.889 1.000 12.870 252 GLN AAA N 1
ATOM 2117 C CA . GLN A 1 253 ? -25.359 9.289 24.002 1.000 12.949 252 GLN AAA CA 1
ATOM 2118 C C . GLN A 1 253 ? -24.645 9.509 22.664 1.000 12.238 252 GLN AAA C 1
ATOM 2119 O O . GLN A 1 2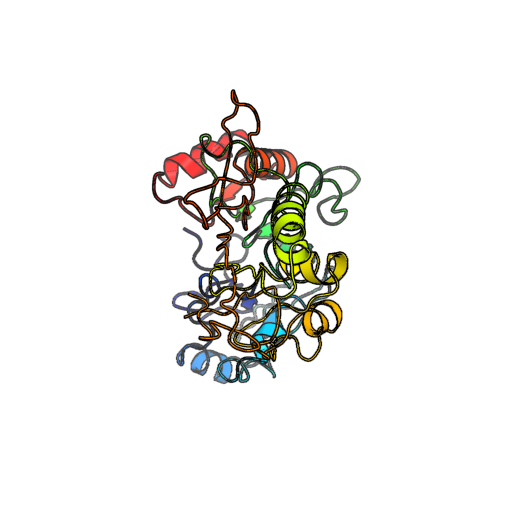53 ? -24.549 8.535 21.905 1.000 13.081 252 GLN AAA O 1
ATOM 2125 N N . ILE A 1 254 ? -24.177 10.724 22.357 1.000 12.159 253 ILE AAA N 1
ATOM 2126 C CA . ILE A 1 254 ? -23.423 10.981 21.094 1.000 11.765 253 ILE AAA CA 1
ATOM 2127 C C . ILE A 1 254 ? -22.075 11.608 21.447 1.000 11.343 253 ILE AAA C 1
ATOM 2128 O O . ILE A 1 254 ? -22.068 12.681 22.077 1.000 12.528 253 ILE AAA O 1
ATOM 2133 N N . HIS A 1 255 ? -20.991 10.936 21.058 1.000 10.712 254 HIS AAA N 1
ATOM 2134 C CA . HIS A 1 255 ? -19.590 11.352 21.315 1.000 10.949 254 HIS AAA CA 1
ATOM 2135 C C . HIS A 1 255 ? -18.865 11.619 19.996 1.000 11.265 254 HIS AAA C 1
ATOM 2136 O O . HIS A 1 255 ? -18.955 10.773 19.095 1.000 11.238 254 HIS AAA O 1
ATOM 2143 N N . ALA A 1 256 ? -18.159 12.747 19.919 1.000 11.975 255 ALA AAA N 1
ATOM 2144 C CA . ALA A 1 256 ? -17.200 13.087 18.844 1.000 12.370 255 ALA AAA CA 1
ATOM 2145 C C . ALA A 1 256 ? -15.864 13.483 19.479 1.000 13.028 255 ALA AAA C 1
ATOM 2146 O O . ALA A 1 256 ? -15.112 14.263 18.872 1.000 14.607 255 ALA AAA O 1
ATOM 2148 N N . CYS A 1 257 ? -15.585 12.947 20.668 1.000 13.502 256 CYS AAA N 1
ATOM 2149 C CA . CYS A 1 257 ? -14.287 13.098 21.371 1.000 14.107 256 CYS AAA CA 1
ATOM 2150 C C . CYS A 1 257 ? -13.203 12.357 20.581 1.000 14.975 256 CYS AAA C 1
ATOM 2151 O O . CYS A 1 257 ? -13.548 11.489 19.752 1.000 14.475 256 CYS AAA O 1
ATOM 2154 N N . ARG A 1 258 ? -11.935 12.691 20.825 1.000 16.476 257 ARG AAA N 1
ATOM 2155 C CA A ARG A 1 258 ? -10.782 12.156 20.054 0.500 18.028 257 ARG AAA CA 1
ATOM 2156 C CA B ARG A 1 258 ? -10.781 12.155 20.055 0.500 18.186 257 ARG AAA CA 1
ATOM 2157 C C . ARG A 1 258 ? -9.658 11.752 21.013 1.000 18.186 257 ARG AAA C 1
ATOM 2158 O O . ARG A 1 258 ? -9.562 12.367 22.092 1.000 18.239 257 ARG AAA O 1
ATOM 2173 N N . HIS A 1 259 ? -8.853 10.772 20.598 1.000 21.266 258 HIS AAA N 1
ATOM 2174 C CA . HIS A 1 259 ? -7.643 10.289 21.314 1.000 24.398 258 HIS AAA CA 1
ATOM 2175 C C . HIS A 1 259 ? -6.588 11.399 21.320 1.000 27.187 258 HIS AAA C 1
ATOM 2176 O O . HIS A 1 259 ? -5.941 11.558 22.371 1.000 34.583 258 HIS AAA O 1
ATOM 2183 N N . LYS A 1 270 ? -12.448 1.732 23.153 1.000 37.031 269 LYS AAA N 1
ATOM 2184 C CA . LYS A 1 270 ? -13.844 2.166 23.452 1.000 34.504 269 LYS AAA CA 1
ATOM 2185 C C . LYS A 1 270 ? -13.970 3.667 23.132 1.000 31.688 269 LYS AAA C 1
ATOM 2186 O O . LYS A 1 270 ? -13.342 4.100 22.139 1.000 35.583 269 LYS AAA O 1
ATOM 2192 N N . LEU A 1 271 ? -14.777 4.423 23.889 1.000 24.371 270 LEU AAA N 1
ATOM 2193 C CA . LEU A 1 271 ? -14.895 5.902 23.762 1.000 19.608 270 LEU AAA CA 1
ATOM 2194 C C . LEU A 1 271 ? -13.582 6.547 24.192 1.000 18.450 270 LEU AAA C 1
ATOM 2195 O O . LEU A 1 271 ? -13.072 6.242 25.270 1.000 20.239 270 LEU AAA O 1
ATOM 2200 N N . PRO A 1 272 ? -13.007 7.458 23.372 1.000 17.502 271 PRO AAA N 1
ATOM 2201 C CA . PRO A 1 272 ? -11.766 8.151 23.726 1.000 17.897 271 PRO AAA CA 1
ATOM 2202 C C . PRO A 1 272 ? -11.761 8.799 25.119 1.000 16.844 271 PRO AAA C 1
ATOM 2203 O O . PRO A 1 272 ? -10.707 8.852 25.721 1.000 18.002 271 PRO AAA O 1
ATOM 2207 N N . CYS A 1 273 ? -12.918 9.272 25.591 1.000 15.291 272 CYS AAA N 1
ATOM 2208 C CA . CYS A 1 273 ? -13.057 10.027 26.866 1.000 14.633 272 CYS AAA CA 1
ATOM 2209 C C . CYS A 1 273 ? -13.137 9.079 28.071 1.000 15.212 272 CYS AAA C 1
ATOM 2210 O O . CYS A 1 273 ? -13.123 9.588 29.209 1.000 16.055 272 CYS AAA O 1
ATOM 2213 N N . GLY A 1 274 ? -13.239 7.765 27.837 1.000 15.133 273 GLY AAA N 1
ATOM 2214 C CA . GLY A 1 274 ? -13.020 6.722 28.860 1.000 15.791 273 GLY AAA CA 1
ATOM 2215 C C . GLY A 1 274 ? -14.279 6.261 29.581 1.000 15.660 273 GLY AAA C 1
ATOM 2216 O O . GLY A 1 274 ? -14.150 5.358 30.429 1.000 16.265 273 GLY AAA O 1
ATOM 2217 N N . ILE A 1 275 ? -15.455 6.836 29.303 1.000 16.897 274 ILE AAA N 1
ATOM 2218 C CA . ILE A 1 275 ? -16.728 6.365 29.932 1.000 16.765 274 ILE AAA CA 1
ATOM 2219 C C . ILE A 1 275 ? -17.077 5.003 29.320 1.000 16.370 274 ILE AAA C 1
ATOM 2220 O O . ILE A 1 275 ? -17.088 4.892 28.082 1.000 16.555 274 ILE AAA O 1
ATOM 2225 N N . THR A 1 276 ? -17.308 3.994 30.163 1.000 15.765 275 THR AAA N 1
ATOM 2226 C CA . THR A 1 276 ? -17.592 2.598 29.736 1.000 16.134 275 THR AAA CA 1
ATOM 2227 C C . THR A 1 276 ? -18.929 2.112 30.305 1.000 15.791 275 THR AAA C 1
ATOM 2228 O O . THR A 1 276 ? -19.421 1.074 29.826 1.000 15.607 275 THR AAA O 1
ATOM 2232 N N . SER A 1 277 ? -19.485 2.814 31.295 1.000 15.318 276 SER AAA N 1
ATOM 2233 C CA . SER A 1 277 ? -20.710 2.383 32.014 1.000 16.107 276 SER AAA CA 1
ATOM 2234 C C . SER A 1 277 ? -21.458 3.589 32.585 1.000 16.186 276 SER AAA C 1
ATOM 2235 O O . SER A 1 277 ? -20.865 4.678 32.697 1.000 16.897 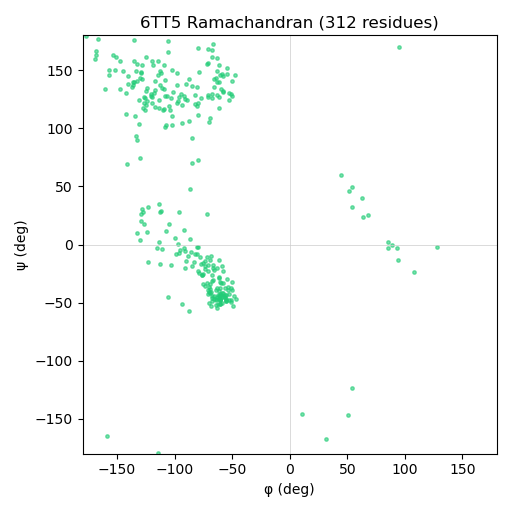276 SER AAA O 1
ATOM 2238 N N . ARG A 1 278 ? -22.725 3.363 32.928 1.000 16.581 277 ARG AAA N 1
ATOM 2239 C CA . ARG A 1 278 ? -23.596 4.289 33.694 1.000 17.134 277 ARG AAA CA 1
ATOM 2240 C C . ARG A 1 278 ? -24.447 3.434 34.635 1.000 15.923 277 ARG AAA C 1
ATOM 2241 O O . ARG A 1 278 ? -25.002 2.432 34.164 1.000 15.791 277 ARG AAA O 1
ATOM 2249 N N . ASN A 1 279 ? -24.496 3.777 35.924 1.000 15.976 278 ASN AAA N 1
ATOM 2250 C CA . ASN A 1 279 ? -25.174 2.947 36.955 1.000 16.055 278 ASN AAA CA 1
ATOM 2251 C C . ASN A 1 279 ? -24.615 1.521 36.885 1.000 15.949 278 ASN AAA C 1
ATOM 2252 O O . ASN A 1 279 ? -25.384 0.568 37.125 1.000 16.476 278 ASN AAA O 1
ATOM 2257 N N . ARG A 1 280 ? -23.329 1.406 36.526 1.000 15.265 279 ARG AAA N 1
ATOM 2258 C CA A ARG A 1 280 ? -22.555 0.139 36.417 0.500 14.844 279 ARG AAA CA 1
ATOM 2259 C CA B ARG A 1 280 ? -22.588 0.119 36.452 0.500 15.265 279 ARG AAA CA 1
ATOM 2260 C C . ARG A 1 280 ? -23.152 -0.759 35.323 1.000 14.975 279 ARG AAA C 1
ATOM 2261 O O . ARG A 1 280 ? -22.755 -1.934 35.247 1.000 16.660 279 ARG AAA O 1
ATOM 2276 N N . ILE A 1 281 ? -24.021 -0.209 34.464 1.000 14.712 280 ILE AAA N 1
ATOM 2277 C CA . ILE A 1 281 ? -24.525 -0.909 33.247 1.000 14.607 280 ILE AAA CA 1
ATOM 2278 C C . ILE A 1 281 ? -23.553 -0.593 32.115 1.000 14.475 280 ILE AAA C 1
ATOM 2279 O O . ILE A 1 281 ? -23.292 0.578 31.845 1.000 14.212 280 ILE AAA O 1
ATOM 2284 N N . PRO A 1 282 ? -22.970 -1.610 31.439 1.000 15.528 281 PRO AAA N 1
ATOM 2285 C CA . PRO A 1 282 ? -22.063 -1.363 30.321 1.000 16.107 281 PRO AAA CA 1
ATOM 2286 C C . PRO A 1 282 ? -22.758 -0.548 29.221 1.000 15.554 281 PRO AAA C 1
ATOM 2287 O O . PRO A 1 282 ? -23.870 -0.893 28.849 1.000 16.502 281 PRO AAA O 1
ATOM 2291 N N . LEU A 1 283 ? -22.112 0.516 28.742 1.000 14.739 282 LEU AAA N 1
ATOM 2292 C CA . LEU A 1 283 ? -22.605 1.266 27.557 1.000 14.528 282 LEU AAA CA 1
ATOM 2293 C C . LEU A 1 283 ? -22.509 0.349 26.337 1.000 14.765 282 LEU AAA C 1
ATOM 2294 O O . LEU A 1 283 ? -21.480 -0.342 26.187 1.000 17.081 282 LEU AAA O 1
ATOM 2299 N N . HIS A 1 284 ? -23.561 0.336 25.517 1.000 13.660 283 HIS AAA N 1
ATOM 2300 C CA . HIS A 1 284 ? -23.635 -0.405 24.235 1.000 13.554 283 HIS AAA CA 1
ATOM 2301 C C . HIS A 1 284 ? -23.218 0.576 23.140 1.000 11.712 283 HIS AAA C 1
ATOM 2302 O O . HIS A 1 284 ? -23.994 1.494 22.865 1.000 11.686 283 HIS AAA O 1
ATOM 2309 N N . ILE A 1 285 ? -21.998 0.440 22.620 1.000 10.922 284 ILE AAA N 1
ATOM 2310 C CA . ILE A 1 285 ? -21.356 1.470 21.749 1.000 11.001 284 ILE AAA CA 1
ATOM 2311 C C . ILE A 1 285 ? -21.281 0.948 20.316 1.000 10.528 284 ILE AAA C 1
ATOM 2312 O O . ILE A 1 285 ? -20.840 -0.192 20.115 1.000 11.633 284 ILE AAA O 1
ATOM 2317 N N . ILE A 1 286 ? -21.668 1.780 19.352 1.000 10.317 285 ILE AAA N 1
ATOM 2318 C CA . ILE A 1 286 ? -21.270 1.593 17.928 1.000 10.291 285 ILE AAA CA 1
ATOM 2319 C C . ILE A 1 286 ? -20.377 2.764 17.528 1.000 10.159 285 ILE AAA C 1
ATOM 2320 O O . ILE A 1 286 ? -20.593 3.887 18.029 1.000 10.396 285 ILE AAA O 1
ATOM 2325 N N . SER A 1 287 ? -19.400 2.488 16.668 1.000 9.975 286 SER AAA N 1
ATOM 2326 C CA . SER A 1 287 ? -18.517 3.501 16.046 1.000 10.870 286 SER AAA CA 1
ATOM 2327 C C . SER A 1 287 ? -19.068 3.821 14.660 1.000 10.343 286 SER AAA C 1
ATOM 2328 O O . SER A 1 287 ? -19.502 2.882 13.951 1.000 10.528 286 SER AAA O 1
ATOM 2331 N N . ILE A 1 288 ? -19.086 5.105 14.314 1.000 9.975 287 ILE AAA N 1
ATOM 2332 C CA . ILE A 1 288 ? -19.469 5.585 12.960 1.000 10.370 287 ILE AAA CA 1
ATOM 2333 C C . ILE A 1 288 ? -18.345 6.495 12.473 1.000 10.422 287 ILE AAA C 1
ATOM 2334 O O . ILE A 1 288 ? -18.093 7.514 13.140 1.000 10.501 287 ILE AAA O 1
ATOM 2339 N N . LYS A 1 289 ? -17.683 6.109 11.379 1.000 10.896 288 LYS AAA N 1
ATOM 2340 C CA . LYS A 1 289 ? -16.521 6.836 10.816 1.000 11.449 288 LYS AAA CA 1
ATOM 2341 C C . LYS A 1 289 ? -16.964 7.520 9.531 1.000 11.212 288 LYS AAA C 1
ATOM 2342 O O . LYS A 1 289 ? -17.104 6.857 8.506 1.000 11.422 288 LYS AAA O 1
ATOM 2348 N N . PRO A 1 290 ? -17.244 8.843 9.554 1.000 11.001 289 PRO AAA N 1
ATOM 2349 C CA . PRO A 1 290 ? -17.489 9.585 8.318 1.000 11.712 289 PRO AAA CA 1
ATOM 2350 C C . PRO A 1 290 ? -16.313 9.339 7.362 1.000 12.659 289 PRO AAA C 1
ATOM 2351 O O . PRO A 1 290 ? -15.181 9.552 7.757 1.000 14.475 289 PRO AAA O 1
ATOM 2355 N N . SER A 1 291 ? -16.615 8.860 6.153 1.000 13.107 290 SER AAA N 1
ATOM 2356 C CA A SER A 1 291 ? -15.618 8.412 5.149 0.500 13.844 290 SER AAA CA 1
ATOM 2357 C CA B SER A 1 291 ? -15.621 8.405 5.146 0.500 13.423 290 SER AAA CA 1
ATOM 2358 C C . SER A 1 291 ? -16.118 8.778 3.748 1.000 13.738 290 SER AAA C 1
ATOM 2359 O O . SER A 1 291 ? -17.318 8.597 3.498 1.000 13.923 290 SER AAA O 1
ATOM 2364 N N . THR A 1 292 ? -15.226 9.273 2.889 1.000 14.370 291 THR AAA N 1
ATOM 2365 C CA . THR A 1 292 ? -15.566 9.569 1.477 1.000 15.502 291 THR AAA CA 1
ATOM 2366 C C . THR A 1 292 ? -15.994 8.260 0.812 1.000 15.265 291 THR AAA C 1
ATOM 2367 O O . THR A 1 292 ? -15.241 7.276 0.904 1.000 16.818 291 THR AAA O 1
ATOM 2371 N N . MET A 1 293 ? -17.174 8.259 0.194 1.000 14.949 292 MET AAA N 1
ATOM 2372 C CA . MET A 1 293 ? -17.642 7.164 -0.688 1.000 14.554 292 MET AAA CA 1
ATOM 2373 C C . MET A 1 293 ? -18.088 7.785 -2.011 1.000 14.660 292 MET AAA C 1
ATOM 2374 O O . MET A 1 293 ? -18.461 8.968 -2.029 1.000 14.949 292 MET AAA O 1
ATOM 2379 N N . TRP A 1 294 ? -18.038 7.004 -3.082 1.000 15.765 293 TRP AAA N 1
ATOM 2380 C CA . TRP A 1 294 ? -18.338 7.493 -4.448 1.000 17.055 293 TRP AAA CA 1
ATOM 2381 C C . TRP A 1 294 ? -18.883 6.339 -5.283 1.000 17.950 293 TRP AAA C 1
ATOM 2382 O O . TRP A 1 294 ? -18.680 5.176 -4.891 1.000 18.897 293 TRP AAA O 1
ATOM 2393 N N . PHE A 1 295 ? -19.546 6.660 -6.393 1.000 19.002 294 PHE AAA N 1
ATOM 2394 C CA . PHE A 1 295 ? -19.927 5.670 -7.430 1.000 19.844 294 PHE AAA CA 1
ATOM 2395 C C . PHE A 1 295 ? -19.473 6.198 -8.794 1.000 20.029 294 PHE AAA C 1
ATOM 2396 O O . PHE A 1 295 ? -19.416 7.433 -8.990 1.000 18.844 294 PHE AAA O 1
ATOM 2404 N N . GLY A 1 296 ? -19.107 5.272 -9.683 1.000 20.976 295 GLY AAA N 1
ATOM 2405 C CA . GLY A 1 296 ? -18.623 5.563 -11.045 1.000 21.713 295 GLY AAA CA 1
ATOM 2406 C C . GLY A 1 296 ? -19.735 6.069 -11.948 1.000 22.029 295 GLY AAA C 1
ATOM 2407 O O . GLY A 1 296 ? -20.917 5.963 -11.565 1.000 22.134 295 GLY AAA O 1
ATOM 2408 N N . GLU A 1 297 ? -19.360 6.587 -13.119 1.000 22.029 296 GLU AAA N 1
ATOM 2409 C CA . GLU A 1 297 ? -20.277 7.185 -14.126 1.000 23.003 296 GLU AAA CA 1
ATOM 2410 C C . GLU A 1 297 ? -21.365 6.181 -14.524 1.000 23.266 296 GLU AAA C 1
ATOM 2411 O O . GLU A 1 297 ? -22.513 6.618 -14.739 1.000 23.977 296 GLU AAA O 1
ATOM 2417 N N . ARG A 1 298 ? -21.015 4.895 -14.625 1.000 22.055 297 ARG AAA N 1
ATOM 2418 C CA . ARG A 1 298 ? -21.901 3.824 -15.154 1.000 23.476 297 ARG AAA CA 1
ATOM 2419 C C . ARG A 1 298 ? -22.539 3.034 -14.002 1.000 23.371 297 ARG AAA C 1
ATOM 2420 O O . ARG A 1 298 ? -23.242 2.048 -14.289 1.000 23.845 297 ARG AAA O 1
ATOM 2428 N N . SER A 1 299 ? -22.334 3.461 -12.753 1.000 24.845 298 SER AAA N 1
ATOM 2429 C CA . SER A 1 299 ? -22.787 2.738 -11.536 1.000 27.187 298 SER AAA CA 1
ATOM 2430 C C . SER A 1 299 ? -23.995 3.444 -10.913 1.000 27.661 298 SER AAA C 1
ATOM 2431 O O . SER A 1 299 ? -24.284 4.596 -11.296 1.000 29.872 298 SER AAA O 1
ATOM 2434 N N . ARG A 1 300 ? -24.674 2.753 -9.995 1.000 28.214 299 ARG AAA N 1
ATOM 2435 C CA . ARG A 1 300 ? -25.809 3.282 -9.195 1.000 28.214 299 ARG AAA CA 1
ATOM 2436 C C . ARG A 1 300 ? -25.313 3.626 -7.784 1.000 26.608 299 ARG AAA C 1
ATOM 2437 O O . ARG A 1 300 ? -24.353 2.982 -7.316 1.000 27.372 299 ARG AAA O 1
ATOM 2439 N N . LYS A 1 301 ? -25.942 4.622 -7.156 1.000 25.740 300 LYS AAA N 1
ATOM 2440 C CA . LYS A 1 301 ? -25.759 4.986 -5.724 1.000 24.292 300 LYS AAA CA 1
ATOM 2441 C C . LYS A 1 301 ? -26.143 3.775 -4.864 1.000 22.687 300 LYS AAA C 1
ATOM 2442 O O . LYS A 1 301 ? -27.187 3.157 -5.142 1.000 23.134 300 LYS AAA O 1
ATOM 2448 N N . THR A 1 302 ? -25.310 3.440 -3.875 1.000 20.871 301 THR AAA N 1
ATOM 2449 C CA . THR A 1 302 ? -25.572 2.378 -2.864 1.000 19.687 301 THR AAA CA 1
ATOM 2450 C C . THR A 1 302 ? -25.708 3.040 -1.488 1.000 17.371 301 THR AAA C 1
ATOM 2451 O O . THR A 1 302 ? -25.629 4.277 -1.419 1.000 17.134 301 THR AAA O 1
ATOM 2455 N N . ASN A 1 303 ? -25.931 2.245 -0.441 1.000 15.791 302 ASN AAA N 1
ATOM 2456 C CA . ASN A 1 303 ? -26.219 2.749 0.927 1.000 15.212 302 ASN AAA CA 1
ATOM 2457 C C . ASN A 1 303 ? -25.062 3.646 1.380 1.000 13.738 302 ASN AAA C 1
ATOM 2458 O O . ASN A 1 303 ? -23.898 3.228 1.236 1.000 14.686 302 ASN AAA O 1
ATOM 2463 N N . VAL A 1 304 ? -25.364 4.835 1.908 1.000 12.212 303 VAL AAA N 1
ATOM 2464 C CA . VAL A 1 304 ? -24.334 5.738 2.508 1.000 12.238 303 VAL AAA CA 1
ATOM 2465 C C . VAL A 1 304 ? -23.749 5.074 3.760 1.000 11.975 303 VAL AAA C 1
ATOM 2466 O O . VAL A 1 304 ? -22.637 5.466 4.156 1.000 12.554 303 VAL AAA O 1
ATOM 2470 N N . ILE A 1 305 ? -24.462 4.123 4.369 1.000 11.607 304 ILE AAA N 1
ATOM 2471 C CA . ILE A 1 305 ? -23.975 3.383 5.572 1.000 11.343 304 ILE AAA CA 1
ATOM 2472 C C . ILE A 1 305 ? -23.364 2.052 5.125 1.000 11.580 304 ILE AAA C 1
ATOM 2473 O O . ILE A 1 305 ? -24.060 1.260 4.463 1.000 13.002 304 ILE AAA O 1
ATOM 2478 N N . VAL A 1 306 ? -22.102 1.822 5.493 1.000 10.764 305 VAL AAA N 1
ATOM 2479 C CA . VAL A 1 306 ? -21.357 0.555 5.241 1.000 11.054 305 VAL AAA CA 1
ATOM 2480 C C . VAL A 1 306 ? -21.003 -0.054 6.597 1.000 10.528 305 VAL AAA C 1
ATOM 2481 O O . VAL A 1 306 ? -20.284 0.608 7.368 1.000 11.501 305 VAL AAA O 1
ATOM 2485 N N . ARG A 1 307 ? -21.510 -1.252 6.887 1.000 9.922 306 ARG AAA N 1
ATOM 2486 C CA . ARG A 1 307 ? -21.195 -1.968 8.148 1.000 10.001 306 ARG AAA CA 1
ATOM 2487 C C . ARG A 1 307 ? -19.853 -2.695 8.004 1.000 9.791 306 ARG AAA C 1
ATOM 2488 O O . ARG A 1 307 ? -19.687 -3.455 7.038 1.000 10.343 306 ARG AAA O 1
ATOM 2496 N N . THR A 1 308 ? -18.942 -2.479 8.954 1.000 9.712 307 THR AAA N 1
ATOM 2497 C CA . THR A 1 308 ? -17.554 -3.013 8.934 1.000 10.370 307 THR AAA CA 1
ATOM 2498 C C . THR A 1 308 ? -17.314 -3.998 10.088 1.000 10.185 307 THR AAA C 1
ATOM 2499 O O . THR A 1 308 ? -16.213 -4.569 10.143 1.000 10.685 307 THR AAA O 1
ATOM 2503 N N . GLY A 1 309 ? -18.302 -4.203 10.961 1.000 10.291 308 GLY AAA N 1
ATOM 2504 C CA . GLY A 1 309 ? -18.210 -5.116 12.116 1.000 10.659 308 GLY AAA CA 1
ATOM 2505 C C . GLY A 1 309 ? -19.530 -5.169 12.854 1.000 11.107 308 GLY AAA C 1
ATOM 2506 O O . GLY A 1 309 ? -20.455 -4.446 12.450 1.000 11.054 308 GLY AAA O 1
ATOM 2507 N N . GLU A 1 310 ? -19.620 -5.959 13.924 1.000 11.738 309 GLU AAA N 1
ATOM 2508 C CA . GLU A 1 310 ? -20.873 -6.072 14.713 1.000 12.580 309 GLU AAA CA 1
ATOM 2509 C C . GLU A 1 310 ? -21.250 -4.688 15.254 1.000 11.475 309 GLU AAA C 1
ATOM 2510 O O . GLU A 1 310 ? -22.458 -4.413 15.362 1.000 12.212 309 GLU AAA O 1
ATOM 2516 N N . SER A 1 311 ? -20.258 -3.846 15.564 1.000 11.343 310 SER AAA N 1
ATOM 2517 C CA . SER A 1 311 ? -20.451 -2.557 16.274 1.000 11.422 310 SER AAA CA 1
ATOM 2518 C C . SER A 1 311 ? -19.762 -1.399 15.539 1.000 10.843 310 SER AAA C 1
ATOM 2519 O O . SER A 1 311 ? -19.536 -0.354 16.173 1.000 11.317 310 SER AAA O 1
ATOM 2522 N N . SER A 1 312 ? -19.456 -1.543 14.248 1.000 10.133 311 SER AAA N 1
ATOM 2523 C CA . SER A 1 312 ? -18.679 -0.514 13.510 1.000 10.422 311 SER AAA CA 1
ATOM 2524 C C . SER A 1 312 ? -19.290 -0.251 12.134 1.000 10.343 311 SER AAA C 1
ATOM 2525 O O . SER A 1 312 ? -19.731 -1.202 11.466 1.000 10.159 311 SER AAA O 1
ATOM 2528 N N . TYR A 1 313 ? -19.304 1.024 11.756 1.000 10.080 312 TYR AAA N 1
ATOM 2529 C CA . TYR A 1 313 ? -19.892 1.529 10.496 1.000 9.975 312 TYR AAA CA 1
ATOM 2530 C C . TYR A 1 313 ? -19.006 2.628 9.917 1.000 10.291 312 TYR AAA C 1
ATOM 2531 O O . TYR A 1 313 ? -18.382 3.393 10.672 1.000 10.712 312 TYR AAA O 1
ATOM 2540 N N . ARG A 1 314 ? -18.951 2.666 8.588 1.000 10.580 313 ARG AAA N 1
ATOM 2541 C CA A ARG A 1 314 ? -18.502 3.840 7.798 0.500 11.212 313 ARG AAA CA 1
ATOM 2542 C CA B ARG A 1 314 ? -18.503 3.856 7.827 0.500 10.975 313 ARG AAA CA 1
ATOM 2543 C C . ARG A 1 314 ? -19.762 4.561 7.315 1.000 11.370 313 ARG AAA C 1
ATOM 2544 O O . ARG A 1 314 ? -20.736 3.858 6.990 1.000 11.554 313 ARG AAA O 1
ATOM 2559 N N . ALA A 1 315 ? -19.743 5.892 7.293 1.000 11.528 314 ALA AAA N 1
ATOM 2560 C CA . ALA A 1 315 ? -20.870 6.718 6.812 1.000 11.712 314 ALA AAA CA 1
ATOM 2561 C C . ALA A 1 315 ? -20.344 7.679 5.748 1.000 12.291 314 ALA AAA C 1
ATOM 2562 O O . ALA A 1 315 ? -19.359 8.383 6.016 1.000 12.554 314 ALA AAA O 1
ATOM 2564 N N . CYS A 1 316 ? -20.962 7.694 4.568 1.000 12.580 315 CYS AAA N 1
ATOM 2565 C CA . CYS A 1 316 ? -20.546 8.610 3.481 1.000 13.186 315 CYS AAA CA 1
ATOM 2566 C C . CYS A 1 316 ? -20.503 10.044 4.018 1.000 13.212 315 CYS AAA C 1
ATOM 2567 O O . CYS A 1 316 ? -21.459 10.472 4.691 1.000 13.607 315 CYS AAA O 1
ATOM 2570 N N . PHE A 1 317 ? -19.395 10.731 3.760 1.000 13.475 316 PHE AAA N 1
ATOM 2571 C CA . PHE A 1 317 ? -19.148 12.138 4.155 1.000 13.738 316 PHE AAA CA 1
ATOM 2572 C C . PHE A 1 317 ? -18.030 12.653 3.255 1.000 13.423 316 PHE AAA C 1
ATOM 2573 O O . PHE A 1 317 ? -17.048 11.916 3.064 1.000 14.686 316 PHE AAA O 1
ATOM 2581 N N . SER A 1 318 ? -18.185 13.849 2.695 1.000 13.107 317 SER AAA N 1
ATOM 2582 C CA . SER A 1 318 ? -17.157 14.457 1.818 1.000 12.923 317 SER AAA CA 1
ATOM 2583 C C . SER A 1 318 ? -16.960 15.930 2.160 1.000 13.423 317 SER AAA C 1
ATOM 2584 O O . SER A 1 318 ? -17.957 16.650 2.361 1.000 14.265 317 SER AAA O 1
ATOM 2587 N N . PHE A 1 319 ? -15.693 16.336 2.191 1.000 13.212 318 PHE AAA N 1
ATOM 2588 C CA . PHE A 1 319 ? -15.242 17.738 2.330 1.000 13.475 318 PHE AAA CA 1
ATOM 2589 C C . PHE A 1 319 ? -15.095 18.386 0.951 1.000 12.186 318 PHE AAA C 1
ATOM 2590 O O . PHE A 1 319 ? -14.970 19.617 0.900 1.000 11.501 318 PHE AAA O 1
ATOM 2598 N N . HIS A 1 320 ? -15.096 17.588 -0.123 1.000 11.896 319 HIS AAA N 1
ATOM 2599 C CA . HIS A 1 320 ? -14.698 18.034 -1.486 1.000 11.501 319 HIS AAA CA 1
ATOM 2600 C C . HIS A 1 320 ? -15.707 17.575 -2.545 1.000 11.343 319 HIS AAA C 1
ATOM 2601 O O . HIS A 1 320 ? -16.320 16.511 -2.388 1.000 11.528 319 HIS AAA O 1
ATOM 2608 N N . SER A 1 321 ? -15.850 18.354 -3.613 1.000 11.343 320 SER AAA N 1
ATOM 2609 C CA . SER A 1 321 ? -16.739 18.010 -4.750 1.000 11.686 320 SER AAA CA 1
ATOM 2610 C C . SER A 1 321 ? -16.261 16.724 -5.432 1.000 11.580 320 SER AAA C 1
ATOM 2611 O O . SER A 1 321 ? -15.042 16.443 -5.444 1.000 11.554 320 SER AAA O 1
ATOM 2614 N N . SER A 1 322 ? -17.210 15.973 -5.985 1.000 12.344 321 SER AAA N 1
ATOM 2615 C CA . SER A 1 322 ? -16.965 14.811 -6.871 1.000 12.844 321 SER AAA CA 1
ATOM 2616 C C . SER A 1 322 ? -16.360 15.292 -8.196 1.000 13.186 321 SER AAA C 1
ATOM 2617 O O . SER A 1 322 ? -16.411 16.500 -8.480 1.000 12.791 321 SER AAA O 1
ATOM 2620 N N . TYR A 1 323 ? -15.840 14.357 -8.990 1.000 14.054 322 TYR AAA N 1
ATOM 2621 C CA . TYR A 1 323 ? -15.313 14.613 -10.353 1.000 15.239 322 TYR AAA CA 1
ATOM 2622 C C . TYR A 1 323 ? -16.409 15.277 -11.193 1.000 14.923 322 TYR AAA C 1
ATOM 2623 O O . TYR A 1 323 ? -16.115 16.296 -11.846 1.000 16.186 322 TYR AAA O 1
ATOM 2632 N N . SER A 1 324 ? -17.636 14.739 -11.166 1.000 14.818 323 SER AAA N 1
ATOM 2633 C CA . SER A 1 324 ? -18.777 15.267 -11.962 1.000 15.528 323 SER AAA CA 1
ATOM 2634 C C . SER A 1 324 ? -19.105 16.697 -11.512 1.000 14.291 323 SER AAA C 1
ATOM 2635 O O . SER A 1 324 ? -19.419 17.525 -12.377 1.000 16.081 323 SER AAA O 1
ATOM 2638 N N . GLU A 1 325 ? -18.998 16.987 -10.210 1.000 13.291 324 GLU AAA N 1
ATOM 2639 C CA . GLU A 1 325 ? -19.265 18.339 -9.648 1.000 13.475 324 GLU AAA CA 1
ATOM 2640 C C . GLU A 1 325 ? -18.164 19.317 -10.078 1.000 13.528 324 GLU AAA C 1
ATOM 2641 O O . GLU A 1 325 ? -18.502 20.474 -10.399 1.000 13.870 324 GLU AAA O 1
ATOM 2647 N N . ILE A 1 326 ? -16.899 18.888 -10.070 1.000 13.949 325 ILE AAA N 1
ATOM 2648 C CA . ILE A 1 326 ? -15.749 19.719 -10.543 1.000 14.581 325 ILE AAA CA 1
ATOM 2649 C C . ILE A 1 326 ? -15.988 20.065 -12.018 1.000 14.975 325 ILE AAA C 1
ATOM 2650 O O . ILE A 1 326 ? -15.910 21.259 -12.382 1.000 15.344 325 ILE AAA O 1
ATOM 2655 N N . LYS A 1 327 ? -16.277 19.056 -12.841 1.000 15.765 326 LYS AAA N 1
ATOM 2656 C CA . LYS A 1 327 ? -16.474 19.234 -14.304 1.000 17.265 326 LYS AAA CA 1
ATOM 2657 C C . LYS A 1 327 ? -17.651 20.181 -14.554 1.000 16.318 326 LYS AAA C 1
ATOM 2658 O O . LYS A 1 327 ? -17.508 21.074 -15.410 1.000 16.502 326 LYS AAA O 1
ATOM 2664 N N . ASP A 1 328 ? -18.759 20.003 -13.829 1.000 15.870 327 ASP AAA N 1
ATOM 2665 C CA . ASP A 1 328 ? -19.974 20.849 -13.952 1.000 17.397 327 ASP AAA CA 1
ATOM 2666 C C . ASP A 1 328 ? -19.616 22.299 -13.601 1.000 14.870 327 ASP AAA C 1
ATOM 2667 O O . ASP A 1 328 ? -19.985 23.206 -14.358 1.000 16.291 327 ASP AAA O 1
ATOM 2672 N N . PHE A 1 329 ? -18.902 22.504 -12.495 1.000 13.817 328 PHE AAA N 1
ATOM 2673 C CA . PHE A 1 329 ? -18.505 23.843 -11.999 1.000 14.081 328 PHE AAA CA 1
ATOM 2674 C C . PHE A 1 329 ? -17.610 24.530 -13.035 1.000 14.081 328 PHE AAA C 1
ATOM 2675 O O . PHE A 1 329 ? -17.893 25.685 -13.408 1.000 13.528 328 PHE AAA O 1
ATOM 2683 N N . LEU A 1 330 ? -16.562 23.842 -13.498 1.000 15.133 329 LEU AAA N 1
ATOM 2684 C CA . LEU A 1 330 ? -15.560 24.442 -14.417 1.000 16.239 329 LEU AAA CA 1
ATOM 2685 C C . LEU A 1 330 ? -16.191 24.648 -15.799 1.000 17.581 329 LEU AAA C 1
ATOM 2686 O O . LEU A 1 330 ? -15.916 25.698 -16.412 1.000 17.397 329 LEU AAA O 1
ATOM 2691 N N . SER A 1 331 ? -17.012 23.701 -16.268 1.000 17.976 330 SER AAA N 1
ATOM 2692 C CA . SER A 1 331 ? -17.785 23.843 -17.530 1.000 19.371 330 SER AAA CA 1
ATOM 2693 C C . SER A 1 331 ? -18.562 25.162 -17.472 1.000 17.976 330 SER AAA C 1
ATOM 2694 O O . SER A 1 331 ? -18.487 25.951 -18.438 1.000 18.976 330 SER AAA O 1
ATOM 2697 N N . TYR A 1 332 ? -19.237 25.401 -16.345 1.000 16.923 331 TYR AAA N 1
ATOM 2698 C CA . TYR A 1 332 ? -20.098 26.582 -16.092 1.000 16.870 331 TYR AAA CA 1
ATOM 2699 C C . TYR A 1 332 ? -19.269 27.874 -16.060 1.000 15.923 331 TYR AAA C 1
ATOM 2700 O O . TYR A 1 332 ? -19.701 28.885 -16.655 1.000 16.818 331 TYR AAA O 1
ATOM 2709 N N . LEU A 1 333 ? -18.123 27.858 -15.377 1.000 14.160 332 LEU AAA N 1
ATOM 2710 C CA . LEU A 1 333 ? -17.232 29.043 -15.235 1.000 14.633 332 LEU AAA CA 1
ATOM 2711 C C . LEU A 1 333 ? -16.588 29.366 -16.589 1.000 14.054 332 LEU AAA C 1
ATOM 2712 O O . LEU A 1 333 ? -16.341 30.558 -16.860 1.000 13.975 332 LEU AAA O 1
ATOM 2717 N N . CYS A 1 334 ? -16.304 28.332 -17.387 1.000 13.817 333 CYS AAA N 1
ATOM 2718 C CA . CYS A 1 334 ? -15.705 28.429 -18.742 1.000 13.844 333 CYS AAA CA 1
ATOM 2719 C C . CYS A 1 334 ? -14.554 29.432 -18.730 1.000 12.688 333 CYS AAA C 1
ATOM 2720 O O . CYS A 1 334 ? -14.588 30.444 -19.426 1.000 13.133 333 CYS AAA O 1
ATOM 2723 N N . PRO A 1 335 ? -13.504 29.204 -17.912 1.000 11.845 334 PRO AAA N 1
ATOM 2724 C CA . PRO A 1 335 ? -12.377 30.127 -17.858 1.000 11.637 334 PRO AAA CA 1
ATOM 2725 C C . PRO A 1 335 ? -11.419 29.905 -19.035 1.000 11.922 334 PRO AAA C 1
ATOM 2726 O O . PRO A 1 335 ? -11.543 28.908 -19.728 1.000 11.896 334 PRO AAA O 1
ATOM 2730 N N . VAL A 1 336 ? -10.474 30.822 -19.222 1.000 12.370 335 VAL AAA N 1
ATOM 2731 C CA . VAL A 1 336 ? -9.354 30.638 -20.188 1.000 13.054 335 VAL AAA CA 1
ATOM 2732 C C . VAL A 1 336 ? -8.456 29.518 -19.655 1.000 13.291 335 VAL AAA C 1
ATOM 2733 O O . VAL A 1 336 ? -8.091 28.631 -20.443 1.000 14.318 335 VAL AAA O 1
ATOM 2737 N N . ASN A 1 337 ? -8.156 29.546 -18.352 1.000 13.133 336 ASN AAA N 1
ATOM 2738 C CA . ASN A 1 337 ? -7.210 28.613 -17.684 1.000 13.212 336 ASN AAA CA 1
ATOM 2739 C C . ASN A 1 337 ? -7.854 28.003 -16.435 1.000 12.923 336 ASN AAA C 1
ATOM 2740 O O . ASN A 1 337 ? -8.578 28.717 -15.725 1.000 12.554 336 ASN AAA O 1
ATOM 2745 N N . ALA A 1 338 ? -7.569 26.727 -16.173 1.000 13.581 337 ALA AAA N 1
ATOM 2746 C CA . ALA A 1 338 ? -7.902 26.033 -14.909 1.000 13.554 337 ALA AAA CA 1
ATOM 2747 C C . ALA A 1 338 ? -6.626 25.399 -14.354 1.000 14.054 337 ALA AAA C 1
ATOM 2748 O O . ALA A 1 338 ? -5.993 24.609 -15.079 1.000 15.423 337 ALA AAA O 1
ATOM 2750 N N . TYR A 1 339 ? -6.258 25.776 -13.127 1.000 13.370 338 TYR AAA N 1
ATOM 2751 C CA . TYR A 1 339 ? -5.041 25.309 -12.417 1.000 13.449 338 TYR AAA CA 1
ATOM 2752 C C . TYR A 1 339 ? -5.462 24.474 -11.214 1.000 13.660 338 TYR AAA C 1
ATOM 2753 O O . TYR A 1 339 ? -6.138 24.974 -10.319 1.000 13.554 338 TYR AAA O 1
ATOM 2762 N N . PRO A 1 340 ? -5.099 23.173 -11.168 1.000 14.344 339 PRO AAA N 1
ATOM 2763 C CA . PRO A 1 340 ? -5.360 22.345 -9.991 1.000 15.028 339 PRO AAA CA 1
ATOM 2764 C C . PRO A 1 340 ? -4.608 22.840 -8.745 1.000 16.134 339 PRO AAA C 1
ATOM 2765 O O . PRO A 1 340 ? -3.408 23.043 -8.825 1.000 16.739 339 PRO AAA O 1
ATOM 2769 N N . ASN A 1 341 ? -5.337 23.026 -7.640 1.000 15.870 340 ASN AAA N 1
ATOM 2770 C CA . ASN A 1 341 ? -4.787 23.372 -6.302 1.000 17.765 340 ASN AAA CA 1
ATOM 2771 C C . ASN A 1 341 ? -4.146 22.132 -5.667 1.000 19.950 340 ASN AAA C 1
ATOM 2772 O O . ASN A 1 341 ? -3.264 22.312 -4.803 1.000 22.661 340 ASN AAA O 1
ATOM 2777 N N . VAL A 1 342 ? -4.595 20.935 -6.065 1.000 21.055 341 VAL AAA N 1
ATOM 2778 C CA . VAL A 1 342 ? -4.279 19.622 -5.424 1.000 23.240 341 VAL AAA CA 1
ATOM 2779 C C . VAL A 1 342 ? -3.997 18.597 -6.528 1.000 25.582 341 VAL AAA C 1
ATOM 2780 O O . VAL A 1 342 ? -4.760 18.567 -7.506 1.000 25.766 341 VAL AAA O 1
ATOM 2784 N N . ILE A 1 343 ? -2.949 17.784 -6.371 1.000 28.793 342 ILE AAA N 1
ATOM 2785 C CA . ILE A 1 343 ? -2.695 16.580 -7.219 1.000 31.899 342 ILE AAA CA 1
ATOM 2786 C C . ILE A 1 343 ? -3.123 15.357 -6.411 1.000 34.425 342 ILE AAA C 1
ATOM 2787 O O . ILE A 1 343 ? -2.493 15.037 -5.407 1.000 36.478 342 ILE AAA O 1
ATOM 2792 N N . PRO A 1 344 ? -4.219 14.660 -6.797 1.000 35.294 343 PRO AAA N 1
ATOM 2793 C CA . PRO A 1 344 ? -4.631 13.428 -6.121 1.000 37.952 343 PRO AAA CA 1
ATOM 2794 C C . PRO A 1 344 ? -3.498 12.390 -6.068 1.000 40.426 343 PRO AAA C 1
ATOM 2795 O O . PRO A 1 344 ? -2.713 12.335 -6.998 1.000 43.084 343 PRO AAA O 1
ATOM 2799 N N . VAL A 1 345 ? -3.456 11.598 -4.991 1.000 44.268 344 VAL AAA N 1
ATOM 2800 C CA . VAL A 1 345 ? -2.353 10.645 -4.654 1.000 46.663 344 VAL AAA CA 1
ATOM 2801 C C . VAL A 1 345 ? -2.026 9.775 -5.876 1.000 46.848 344 VAL AAA C 1
ATOM 2802 O O . VAL A 1 345 ? -0.840 9.733 -6.261 1.000 49.322 344 VAL AAA O 1
ATOM 2806 N N . GLY A 1 346 ? -3.035 9.124 -6.465 1.000 46.111 345 GLY AAA N 1
ATOM 2807 C CA . GLY A 1 346 ? -2.864 8.125 -7.540 1.000 45.584 345 GLY AAA CA 1
ATOM 2808 C C . GLY A 1 346 ? -3.037 8.710 -8.934 1.000 44.111 345 GLY AAA C 1
ATOM 2809 O O . GLY A 1 346 ? -3.432 7.945 -9.836 1.000 45.769 345 GLY AAA O 1
ATOM 2810 N N . THR A 1 347 ? -2.743 10.004 -9.116 1.000 41.505 346 THR AAA N 1
ATOM 2811 C CA . THR A 1 347 ? -2.836 10.726 -10.416 1.000 39.821 346 THR AAA CA 1
ATOM 2812 C C . THR A 1 347 ? -1.586 11.588 -10.627 1.000 39.110 346 THR AAA C 1
ATOM 2813 O O . THR A 1 347 ? -0.740 11.643 -9.713 1.000 37.768 346 THR AAA O 1
ATOM 2815 N N . THR A 1 348 ? -1.486 12.226 -11.797 1.000 39.584 347 THR AAA N 1
ATOM 2816 C CA . THR A 1 348 ? -0.410 13.180 -12.179 1.000 39.031 347 THR AAA CA 1
ATOM 2817 C C . THR A 1 348 ? -1.040 14.548 -12.455 1.000 37.741 347 THR AAA C 1
ATOM 2818 O O . THR A 1 348 ? -2.233 14.578 -12.809 1.000 37.820 347 THR AAA O 1
ATOM 2820 N N . MET A 1 349 ? -0.269 15.630 -12.300 1.000 37.083 348 MET AAA N 1
ATOM 2821 C CA . MET A 1 349 ? -0.708 17.017 -12.619 1.000 36.373 348 MET AAA CA 1
ATOM 2822 C C . MET A 1 349 ? -1.115 17.087 -14.096 1.000 34.688 348 MET AAA C 1
ATOM 2823 O O . MET A 1 349 ? -2.136 17.738 -14.393 1.000 35.188 348 MET AAA O 1
ATOM 2828 N N . ASP A 1 350 ? -0.344 16.446 -14.982 1.000 34.057 349 ASP AAA N 1
ATOM 2829 C CA . ASP A 1 350 ? -0.614 16.399 -16.446 1.000 34.215 349 ASP AAA CA 1
ATOM 2830 C C . ASP A 1 350 ? -1.986 15.759 -16.688 1.000 32.635 349 ASP AAA C 1
ATOM 2831 O O . ASP A 1 350 ? -2.738 16.285 -17.528 1.000 31.978 349 ASP AAA O 1
ATOM 2836 N N . LYS A 1 351 ? -2.293 14.671 -15.975 1.000 32.188 350 LYS AAA N 1
ATOM 2837 C CA . LYS A 1 351 ? -3.608 13.977 -16.036 1.000 30.872 350 LYS AAA CA 1
ATOM 2838 C C . LYS A 1 351 ? -4.714 14.950 -15.606 1.000 29.267 350 LYS AAA C 1
ATOM 2839 O O . LYS A 1 351 ? -5.731 15.031 -16.320 1.000 29.793 350 LYS AAA O 1
ATOM 2841 N N . VAL A 1 352 ? -4.518 15.673 -14.497 1.000 26.845 351 VAL AAA N 1
ATOM 2842 C CA . VAL A 1 352 ? -5.548 16.589 -13.914 1.000 24.608 351 VAL AAA CA 1
ATOM 2843 C C . VAL A 1 352 ? -5.713 17.802 -14.839 1.000 23.398 351 VAL AAA C 1
ATOM 2844 O O . VAL A 1 352 ? -6.866 18.121 -15.185 1.000 23.792 351 VAL AAA O 1
ATOM 2848 N N . VAL A 1 353 ? -4.613 18.459 -15.218 1.000 24.371 352 VAL AAA N 1
ATOM 2849 C CA . VAL A 1 353 ? -4.637 19.644 -16.129 1.000 25.714 352 VAL AAA CA 1
ATOM 2850 C C . VAL A 1 353 ? -5.345 19.249 -17.432 1.000 25.529 352 VAL AAA C 1
ATOM 2851 O O . VAL A 1 353 ? -6.199 20.032 -17.890 1.000 25.819 352 VAL AAA O 1
ATOM 2855 N N . GLU A 1 354 ? -5.015 18.083 -17.998 1.000 25.924 353 GLU AAA N 1
ATOM 2856 C CA . GLU A 1 354 ? -5.569 17.612 -19.299 1.000 27.977 353 GLU AAA CA 1
ATOM 2857 C C . GLU A 1 354 ? -7.034 17.195 -19.145 1.000 26.398 353 GLU AAA C 1
ATOM 2858 O O . GLU A 1 354 ? -7.780 17.351 -20.126 1.000 26.029 353 GLU AAA O 1
ATOM 2864 N N . ILE A 1 355 ? -7.419 16.659 -17.983 1.000 25.608 354 ILE AAA N 1
ATOM 2865 C CA . ILE A 1 355 ? -8.836 16.315 -17.660 1.000 26.766 354 ILE AAA CA 1
ATOM 2866 C C . ILE A 1 355 ? -9.693 17.575 -17.832 1.000 24.529 354 ILE AAA C 1
ATOM 2867 O O . ILE A 1 355 ? -10.784 17.473 -18.422 1.000 27.240 354 ILE AAA O 1
ATOM 2872 N N . LEU A 1 356 ? -9.205 18.720 -17.346 1.000 22.292 355 LEU AAA N 1
ATOM 2873 C CA . LEU A 1 356 ? -9.985 19.981 -17.237 1.000 22.134 355 LEU AAA CA 1
ATOM 2874 C C . LEU A 1 356 ? -9.829 20.839 -18.499 1.000 20.871 355 LEU AAA C 1
ATOM 2875 O O . LEU A 1 356 ? -10.710 21.688 -18.738 1.000 19.739 355 LEU AAA O 1
ATOM 2880 N N . LYS A 1 357 ? -8.779 20.614 -19.294 1.000 21.345 356 LYS AAA N 1
ATOM 2881 C CA . LYS A 1 357 ? -8.422 21.473 -20.457 1.000 22.055 356 LYS AAA CA 1
ATOM 2882 C C . LYS A 1 357 ? -9.607 21.600 -21.418 1.000 20.792 356 LYS AAA C 1
ATOM 2883 O O . LYS A 1 357 ? -9.883 22.705 -21.882 1.000 19.950 356 LYS AAA O 1
ATOM 2889 N N . PRO A 1 358 ? -10.356 20.516 -21.749 1.000 21.081 357 PRO AAA N 1
ATOM 2890 C CA . PRO A 1 358 ? -11.509 20.622 -22.650 1.000 20.555 357 PRO AAA CA 1
ATOM 2891 C C . PRO A 1 358 ? -12.626 21.584 -22.208 1.000 18.634 357 PRO AAA C 1
ATOM 2892 O O . PRO A 1 358 ? -13.420 21.967 -23.049 1.000 20.081 357 PRO AAA O 1
ATOM 2896 N N . LEU A 1 359 ? -12.674 21.952 -20.922 1.000 17.397 358 LEU AAA N 1
ATOM 2897 C CA . LEU A 1 359 ? -13.725 22.838 -20.349 1.000 17.976 358 LEU AAA CA 1
ATOM 2898 C C . LEU A 1 359 ? -13.273 24.302 -20.396 1.000 16.870 358 LEU AAA C 1
ATOM 2899 O O . LEU A 1 359 ? -14.072 25.176 -20.008 1.000 16.739 358 LEU AAA O 1
ATOM 2904 N N . CYS A 1 360 ? -12.043 24.553 -20.852 1.000 16.607 359 CYS AAA N 1
ATOM 2905 C CA . CYS A 1 360 ? -11.383 25.884 -20.828 1.000 16.476 359 CYS AAA CA 1
ATOM 2906 C C . CYS A 1 360 ? -11.269 26.459 -22.237 1.000 15.844 359 CYS AAA C 1
ATOM 2907 O O . CYS A 1 360 ? -11.195 25.675 -23.203 1.000 16.028 359 CYS AAA O 1
ATOM 2910 N N . ARG A 1 361 ? -11.199 27.785 -22.333 1.000 15.897 360 ARG AAA N 1
ATOM 2911 C CA . ARG A 1 361 ? -11.175 28.500 -23.636 1.000 17.476 360 ARG AAA CA 1
ATOM 2912 C C . ARG A 1 361 ? -9.766 28.455 -24.244 1.000 21.555 360 ARG AAA C 1
ATOM 2913 O O . ARG A 1 361 ? -9.666 28.572 -25.483 1.000 25.950 360 ARG AAA O 1
ATOM 2921 N N . SER A 1 362 ? -8.722 28.260 -23.431 1.000 26.398 361 SER AAA N 1
ATOM 2922 C CA . SER A 1 362 ? -7.338 28.010 -23.916 1.000 31.188 361 SER AAA CA 1
ATOM 2923 C C . SER A 1 362 ? -6.697 26.875 -23.110 1.000 34.004 361 SER AAA C 1
ATOM 2924 O O . SER A 1 362 ? -7.168 25.738 -23.172 1.000 36.057 361 SER AAA O 1
#

Nearest PDB structures (foldseek):
  6tt5-assembly1_AAA  TM=1.003E+00  e=2.789E-79  Homo sapiens
  7af1-assembly1_A  TM=9.987E-01  e=4.137E-73  Homo sapiens
  7agi-assembly1_A  TM=9.989E-01  e=4.393E-73  Homo sapiens
  7afs-assembly1_A  TM=9.997E-01  e=2.841E-72  Homo sapiens
  7apv-assembly1_A  TM=1.002E+00  e=6.504E-71  Homo sapiens

Radius of gyration: 21.85 Å; Cα contacts (8 Å, |Δi|>4): 793; chains: 1; bounding box: 43×60×61 Å

B-factor: mean 18.11, std 7.74, range [8.06, 52.27]

Sequence (348 aa):
SFEGQMAEYPTIISIDRRFDREENLRRARAYFLSHCCHKDDHMKGLRAPTTLLKRRLECSLKVYLYCSPVTKKELLLTSPKYRRFWKKRIIISIEIETPTQISLVDESGEKEEIIVVVTLLPAGHCPGSVMFLFQGNNGTVLYTGDFRLLAQQGEEAARRMMELLHHSGGRVKDIQSVYLLDTTFCDDPRFYQIPSREECLLSSGVLELVRSWITRSPYHVVVVWLNCKAAYGYEYLFTTNLSEELGVQVHVNKLDMFRNMPEILHHLTTDRNTQIHACRRHKLPCGITSRNRRIPLHIISIKPSSTMWFGERSRKTNVIVRTGESSYRRACFSFHSSYSEIKDFLSYLCPVNAYPNVIPVGTTMDKVVEILKPLCRS

Foldseek 3Di:
DDAQADPLQRLEGFLHCDDSNLNHLEYEYQAPDPSSCHCVLPPSSVVSCVVRVNYAYEFAPLRLLLQCLDVSNVSRVVRYDYDYAQHWDWDWRADCPGDIFIKTWHWHAFLQFGRGTKIWIDGPRFIEIENPFHADDQCRLVPSCVLDDPNAGPAHAEYAYACQQQDQQLVFADDPVLLLVLVLVVLCVQCVVDVLGAEEEAEDPDGDCQVSLLSSCVVVVWAEAECDLVSCVVVCSRNVSHDVDPSTRHYDYDCCHNVPDQDDPNHGRNYAYEYADADGHGPPDDDDRQWDDPDPRYIYGHDDSHYTSNSVQSNLLRNQHQAYQYPDAHPPGDSCRSRVSNNVSHPD